Protein AF-A0A1I8Q2D2-F1 (afdb_monomer)

pLDDT: mean 76.45, std 20.75, range [33.19, 98.06]

Foldseek 3Di:
DDPPPPVPPVVVVPPDDDDDDPPPDDPPDDPDDAFDDDPVLLLLLLVLCLVVVCLCVPPDDDPVSVVSNVVSLVVSQVVSQVPDPRHHDDSVRSVVSVVVVLVVLLVVVLVLVVVQPPPPPDDHPDPPPCPCSRCCNSPVVSNDDDDDPPDPSPPPPPPDDDDDDDDDPVVVVVVVVVVVVVVVVVVVVVVVVVVVVVVVVVVVVVVVVVVVVVVVVVVVVDDDD

Organism: Stomoxys calcitrans (NCBI:txid35570)

Mean predicted aligned error: 18.66 Å

Nearest PDB structures (foldseek):
  8s9s-assembly1_4  TM=2.067E-01  e=7.786E+00  Homo sapiens

Secondary structure (DSSP, 8-state):
-PPPTTHHHHTTSSS--SS-------TT----PPPPPPHHHHHHHHHHHHHHHHHHT----SHHHHHHHHHHHHHHHHHHHHH-SS----HHHHHHHHHHHHHHHHHHHHHHHHHHT--SSPPP--STT--TT-HHHH-GGGGPPP--TTSTT----------------HHHHHHHHHHHHHHHHHHHHHHHHHHHHHHHHHHHHHHHHHHHHHHHHHHTTS---

Sequence (225 aa):
MDPPQYSKLLLSEISNEGDGDKTPMKFGEKRHRSENWNDEDRELLKDLIKKRVKVIENKNTDTNTNKLKKAAWMELVDDFNSLCTSGIRNLTQLRSQWSTIKMTAKKEMLSYRKQAKLTGGGPPTSLAALSGNDIAVWLPEEFVIDDNEFDSDVIFSKKDASEKTNSVDENLVKIAEVDVACRKELHSLRMEVERKRIRNLDLEHELLKMRLKYYKQTVDKIDPF

Radius of gyration: 28.72 Å; Cα contacts (8 Å, |Δi|>4): 65; chains: 1; bounding box: 66×48×90 Å

Solvent-accessible surface area (backbone atoms only — not comparable to full-atom values): 14380 Å² total; per-residue (Å²): 138,80,79,79,84,67,70,69,69,63,63,73,67,72,79,74,89,72,88,88,78,86,72,77,75,69,89,79,72,74,79,79,78,74,72,80,86,50,71,70,59,53,51,54,51,51,54,58,42,63,79,42,38,79,54,67,69,47,85,67,82,48,73,65,52,48,50,51,28,52,48,55,48,50,55,46,36,54,54,46,47,74,70,47,87,81,57,86,60,55,64,70,58,54,54,52,49,50,54,50,53,54,51,53,53,51,50,52,53,50,53,49,55,55,53,64,68,59,85,77,84,64,81,79,75,72,81,86,70,72,50,91,81,37,60,68,70,81,45,47,85,80,65,68,77,83,91,48,93,83,46,96,81,50,78,78,74,84,72,92,74,77,93,75,92,72,84,76,59,64,67,60,55,54,50,52,55,50,51,54,50,52,52,52,52,54,50,52,52,52,53,49,52,50,52,52,51,53,53,49,53,52,50,53,50,52,52,49,52,53,51,52,54,50,51,51,63,50,56,80,67,55,77,86,125

Structure (mmCIF, N/CA/C/O backbone):
data_AF-A0A1I8Q2D2-F1
#
_entry.id   AF-A0A1I8Q2D2-F1
#
loop_
_atom_site.group_PDB
_atom_site.id
_atom_site.type_symbol
_atom_site.label_atom_id
_atom_site.label_alt_id
_atom_site.label_comp_id
_atom_site.label_asym_id
_atom_site.label_entity_id
_atom_site.label_seq_id
_atom_site.pdbx_PDB_ins_code
_atom_site.Cartn_x
_atom_site.Cartn_y
_atom_site.Cartn_z
_atom_site.occupancy
_atom_site.B_iso_or_equiv
_atom_site.auth_seq_id
_atom_site.auth_comp_id
_atom_site.auth_asym_id
_atom_site.auth_atom_id
_atom_site.pdbx_PDB_model_num
ATOM 1 N N . MET A 1 1 ? -7.161 25.501 -34.011 1.00 38.81 1 MET A N 1
ATOM 2 C CA . MET A 1 1 ? -7.356 24.908 -32.672 1.00 38.81 1 MET A CA 1
ATOM 3 C C . MET A 1 1 ? -6.539 23.635 -32.673 1.00 38.81 1 MET A C 1
ATOM 5 O O . MET A 1 1 ? -7.004 22.633 -33.200 1.00 38.81 1 MET A O 1
ATOM 9 N N . ASP A 1 2 ? -5.287 23.729 -32.234 1.00 34.56 2 ASP A N 1
ATOM 10 C CA . ASP A 1 2 ? -4.379 22.583 -32.187 1.00 34.56 2 ASP A CA 1
ATOM 11 C C . ASP A 1 2 ? -4.677 21.720 -30.948 1.00 34.56 2 ASP A C 1
ATOM 13 O O . ASP A 1 2 ? -5.021 22.276 -29.900 1.00 34.56 2 ASP A O 1
ATOM 17 N N . PRO A 1 3 ? -4.564 20.381 -31.028 1.00 37.66 3 PRO A N 1
ATOM 18 C CA . PRO A 1 3 ? -4.759 19.510 -29.874 1.00 37.66 3 PRO A CA 1
ATOM 19 C C . PRO A 1 3 ? -3.682 19.765 -28.803 1.00 37.66 3 PRO A C 1
ATOM 21 O O . PRO A 1 3 ? -2.517 19.970 -29.157 1.00 37.66 3 PRO A O 1
ATOM 24 N N . PRO A 1 4 ? -4.015 19.709 -27.498 1.00 38.50 4 PRO A N 1
ATOM 25 C CA . PRO A 1 4 ? -3.034 19.887 -26.429 1.00 38.50 4 PRO A CA 1
ATOM 26 C C . PRO A 1 4 ? -1.877 18.879 -26.545 1.00 38.50 4 PRO A C 1
ATOM 28 O O . PRO A 1 4 ? -2.101 17.673 -26.645 1.00 38.50 4 PRO A O 1
ATOM 31 N N . GLN A 1 5 ? -0.633 19.369 -26.493 1.00 38.56 5 GLN A N 1
ATOM 32 C CA . GLN A 1 5 ? 0.624 18.614 -26.662 1.00 38.56 5 GLN A CA 1
ATOM 33 C C . GLN A 1 5 ? 0.922 17.537 -25.585 1.00 38.56 5 GLN A C 1
ATOM 35 O O . GLN A 1 5 ? 2.065 17.114 -25.425 1.00 38.56 5 GLN A O 1
ATOM 40 N N . TYR A 1 6 ? -0.063 17.035 -24.845 1.00 44.97 6 TYR A N 1
ATOM 41 C CA . TYR A 1 6 ? 0.176 16.139 -23.705 1.00 44.97 6 TYR A CA 1
ATOM 42 C C . TYR A 1 6 ? 0.332 14.655 -24.072 1.00 44.97 6 TYR A C 1
ATOM 44 O O . 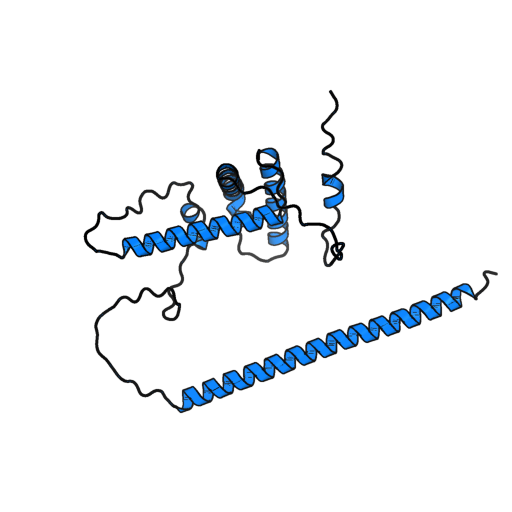TYR A 1 6 ? 0.677 13.836 -23.225 1.00 44.97 6 TYR A O 1
ATOM 52 N N . SER A 1 7 ? 0.175 14.295 -25.349 1.00 44.59 7 SER A N 1
ATOM 53 C CA . SER A 1 7 ? 0.267 12.901 -25.805 1.00 44.59 7 SER A CA 1
ATOM 54 C C . SER A 1 7 ? 1.696 12.326 -25.834 1.00 44.59 7 SER A C 1
ATOM 56 O O . SER A 1 7 ? 1.844 11.106 -25.789 1.00 44.59 7 SER A O 1
ATOM 58 N N . LYS A 1 8 ? 2.760 13.145 -25.884 1.00 37.38 8 LYS A N 1
ATOM 59 C CA . LYS A 1 8 ? 4.133 12.621 -26.051 1.00 37.38 8 LYS A CA 1
ATOM 60 C C . LYS A 1 8 ? 4.856 12.227 -24.761 1.00 37.38 8 LYS A C 1
ATOM 62 O O . LYS A 1 8 ? 5.758 11.403 -24.847 1.00 37.38 8 LYS A O 1
ATOM 67 N N . LEU A 1 9 ? 4.474 12.763 -23.599 1.00 39.75 9 LEU A N 1
ATOM 68 C CA . LEU A 1 9 ? 5.113 12.395 -22.324 1.00 39.75 9 LEU A CA 1
ATOM 69 C C . LEU A 1 9 ? 4.521 11.117 -21.717 1.00 39.75 9 LEU A C 1
ATOM 71 O O . LEU A 1 9 ? 5.258 10.323 -21.145 1.00 39.75 9 LEU A O 1
ATOM 75 N N . LEU A 1 10 ? 3.225 10.858 -21.922 1.00 45.19 10 LEU A N 1
ATOM 76 C CA . LEU A 1 10 ? 2.575 9.670 -21.358 1.00 45.19 10 LEU A CA 1
ATOM 77 C C . LEU A 1 10 ? 3.020 8.359 -22.031 1.00 45.19 10 LEU A C 1
ATOM 79 O O . LEU A 1 10 ? 3.042 7.312 -21.398 1.00 45.19 10 LEU A O 1
ATOM 83 N N . LEU A 1 11 ? 3.398 8.392 -23.313 1.00 38.06 11 LEU A N 1
ATOM 84 C CA . LEU A 1 11 ? 3.753 7.185 -24.071 1.00 38.06 11 LEU A CA 1
ATOM 85 C C . LEU A 1 11 ? 5.184 6.682 -23.818 1.00 38.06 11 LEU A C 1
ATOM 87 O O . LEU A 1 11 ? 5.444 5.499 -24.035 1.00 38.06 11 LEU A O 1
ATOM 91 N N . SER A 1 12 ? 6.102 7.522 -23.323 1.00 38.19 12 SER A N 1
ATOM 92 C CA . SER A 1 12 ? 7.467 7.087 -22.981 1.00 38.19 12 SER A CA 1
ATOM 93 C C . SER A 1 12 ? 7.561 6.321 -21.658 1.00 38.19 12 SER A C 1
ATOM 95 O O . SER A 1 12 ? 8.546 5.623 -21.438 1.00 38.19 12 SER A O 1
ATOM 97 N N . GLU A 1 13 ? 6.544 6.405 -20.799 1.00 41.97 13 GLU A N 1
ATOM 98 C CA . GLU A 1 13 ? 6.530 5.755 -19.478 1.00 41.97 13 GLU A CA 1
ATOM 99 C C . GLU A 1 13 ? 5.751 4.426 -19.462 1.00 41.97 13 GLU A C 1
ATOM 101 O O . GLU A 1 13 ? 5.816 3.680 -18.490 1.00 41.97 13 GLU A O 1
ATOM 106 N N . ILE A 1 14 ? 5.061 4.075 -20.556 1.00 44.38 14 ILE A N 1
ATOM 107 C CA . ILE A 1 14 ? 4.130 2.930 -20.604 1.00 44.38 14 ILE A CA 1
ATOM 108 C C . ILE A 1 14 ? 4.779 1.621 -21.116 1.00 44.38 14 ILE A C 1
ATOM 110 O O . ILE A 1 14 ? 4.161 0.563 -21.035 1.00 44.38 14 ILE A O 1
ATOM 114 N N . SER A 1 15 ? 6.038 1.622 -21.578 1.00 36.16 15 SER A N 1
ATOM 115 C CA . SER A 1 15 ? 6.681 0.403 -22.127 1.00 36.16 15 SER A CA 1
ATOM 116 C C . SER A 1 15 ? 7.683 -0.330 -21.227 1.00 36.16 15 SER A C 1
ATOM 118 O O . SER A 1 15 ? 8.207 -1.348 -21.661 1.00 36.16 15 SER A O 1
ATOM 120 N N . ASN A 1 16 ? 7.936 0.090 -19.985 1.00 40.19 16 ASN A N 1
ATOM 121 C CA . ASN A 1 16 ? 8.913 -0.603 -19.133 1.00 40.19 16 ASN A CA 1
ATOM 122 C C . ASN A 1 16 ? 8.400 -0.796 -17.708 1.00 40.19 16 ASN A C 1
ATOM 124 O O . ASN A 1 16 ? 8.746 -0.020 -16.835 1.00 40.19 16 ASN A O 1
ATOM 128 N N . GLU A 1 17 ? 7.627 -1.859 -17.467 1.00 41.94 17 GLU A N 1
ATOM 129 C CA . GLU A 1 17 ? 7.602 -2.524 -16.154 1.00 41.94 17 GLU A CA 1
ATOM 130 C C . GLU A 1 17 ? 7.349 -4.029 -16.315 1.00 41.94 17 GLU A C 1
ATOM 132 O O . GLU A 1 17 ? 6.276 -4.561 -16.003 1.00 41.94 17 GLU A O 1
ATOM 137 N N . GLY A 1 18 ? 8.378 -4.702 -16.830 1.00 33.25 18 GLY A N 1
ATOM 138 C CA . GLY A 1 18 ? 8.692 -6.090 -16.520 1.00 33.25 18 GLY A CA 1
ATOM 139 C C . GLY A 1 18 ? 9.946 -6.111 -15.644 1.00 33.25 18 GLY A C 1
ATOM 140 O O . GLY A 1 18 ? 10.901 -5.406 -15.941 1.00 33.25 18 GLY A O 1
ATOM 141 N N . ASP A 1 19 ? 9.865 -6.857 -14.546 1.00 42.59 19 ASP A N 1
ATOM 142 C CA . ASP A 1 19 ? 10.935 -7.370 -13.680 1.00 42.59 19 ASP A CA 1
ATOM 143 C C . ASP A 1 19 ? 12.348 -6.746 -13.790 1.00 42.59 19 ASP A C 1
ATOM 145 O O . ASP A 1 19 ? 13.080 -6.965 -14.751 1.00 42.59 19 ASP A O 1
ATOM 149 N N . GLY A 1 20 ? 12.767 -6.064 -12.718 1.00 44.84 20 GLY A N 1
ATOM 150 C CA . GLY A 1 20 ? 14.178 -5.832 -12.402 1.00 44.84 20 GLY A CA 1
ATOM 151 C C . GLY A 1 20 ? 14.927 -4.812 -13.263 1.00 44.84 20 GLY A C 1
ATOM 152 O O . GLY A 1 20 ? 15.860 -5.184 -13.964 1.00 44.84 20 GLY A O 1
ATOM 153 N N . ASP A 1 21 ? 14.649 -3.517 -13.093 1.00 33.19 21 ASP A N 1
ATOM 154 C CA . ASP A 1 21 ? 15.599 -2.476 -13.502 1.00 33.19 21 ASP A CA 1
ATOM 155 C C . ASP A 1 21 ? 15.804 -1.445 -12.384 1.00 33.19 21 ASP A C 1
ATOM 157 O O . ASP A 1 21 ? 15.004 -0.536 -12.158 1.00 33.19 21 ASP A O 1
ATOM 161 N N . LYS A 1 22 ? 16.907 -1.602 -11.644 1.00 41.50 22 LYS A N 1
ATOM 162 C CA . LYS A 1 22 ? 17.498 -0.498 -10.886 1.00 41.50 22 LYS A CA 1
ATOM 163 C C . LYS A 1 22 ? 18.214 0.393 -11.898 1.00 41.50 22 LYS A C 1
ATOM 165 O O . LYS A 1 22 ? 19.442 0.358 -11.982 1.00 41.50 22 LYS A O 1
ATOM 170 N N . THR A 1 23 ? 17.469 1.218 -12.631 1.00 47.94 23 THR A N 1
ATOM 171 C CA . THR A 1 23 ? 18.097 2.355 -13.305 1.00 47.94 23 THR A CA 1
ATOM 172 C C . THR A 1 23 ? 18.724 3.233 -12.219 1.00 47.94 23 THR A C 1
ATOM 174 O O . THR A 1 23 ? 18.044 3.642 -11.271 1.00 47.94 23 THR A O 1
ATOM 177 N N . PRO A 1 24 ? 20.042 3.492 -12.261 1.00 39.09 24 PRO A N 1
ATOM 178 C CA . PRO A 1 24 ? 20.659 4.348 -11.269 1.00 39.09 24 PRO A CA 1
ATOM 179 C C . PRO A 1 24 ? 20.127 5.761 -11.503 1.00 39.09 24 PRO A C 1
ATOM 181 O O . PRO A 1 24 ? 20.375 6.352 -12.558 1.00 39.09 24 PRO A O 1
ATOM 184 N N . MET A 1 25 ? 19.390 6.296 -10.522 1.00 52.56 25 MET A N 1
ATOM 185 C CA . MET A 1 25 ? 19.044 7.717 -10.467 1.00 52.56 25 MET A CA 1
ATOM 186 C C . MET A 1 25 ? 20.303 8.523 -10.795 1.00 52.56 25 MET A C 1
ATOM 188 O O . MET A 1 25 ? 21.338 8.366 -10.141 1.00 52.56 25 MET A O 1
ATOM 192 N N . LYS A 1 26 ? 20.225 9.373 -11.822 1.00 48.38 26 LYS A N 1
ATOM 193 C CA . LYS A 1 26 ? 21.292 10.315 -12.159 1.00 48.38 26 LYS A CA 1
ATOM 194 C C . LYS A 1 26 ? 21.538 11.179 -10.919 1.00 48.38 26 LYS A C 1
ATOM 196 O O . LYS A 1 26 ? 20.657 11.922 -10.489 1.00 48.38 26 LYS A O 1
ATOM 201 N N . PHE A 1 27 ? 22.715 11.048 -10.306 1.00 38.59 27 PHE A N 1
ATOM 202 C CA . PHE A 1 27 ? 23.116 11.882 -9.174 1.00 38.59 27 PHE A CA 1
ATOM 203 C C . PHE A 1 27 ? 23.099 13.353 -9.616 1.00 38.59 27 PHE A C 1
ATOM 205 O O . PHE A 1 27 ? 23.975 13.781 -10.362 1.00 38.59 27 PHE A O 1
ATOM 212 N N . GLY A 1 28 ? 22.079 14.110 -9.198 1.00 54.97 28 GLY A N 1
ATOM 213 C CA . GLY A 1 28 ? 21.956 15.539 -9.505 1.00 54.97 28 GLY A CA 1
ATOM 214 C C . GLY A 1 28 ? 20.530 16.065 -9.683 1.00 54.97 28 GLY A C 1
ATOM 215 O O . GLY A 1 28 ? 20.315 17.261 -9.499 1.00 54.97 28 GLY A O 1
ATOM 216 N N . GLU A 1 29 ? 19.538 15.217 -9.971 1.00 56.00 29 GLU A N 1
ATOM 217 C CA . GLU A 1 29 ? 18.148 15.684 -10.060 1.00 56.00 29 GLU A CA 1
ATOM 218 C C . GLU A 1 29 ? 17.541 15.868 -8.665 1.00 56.00 29 GLU A C 1
ATOM 220 O O . GLU A 1 29 ? 17.322 14.921 -7.903 1.00 56.00 29 GLU A O 1
ATOM 225 N N . LYS A 1 30 ? 17.268 17.130 -8.314 1.00 53.00 30 LYS A N 1
ATOM 226 C CA . LYS A 1 30 ? 16.457 17.464 -7.142 1.00 53.00 30 LYS A CA 1
ATOM 227 C C . LYS A 1 30 ? 15.079 16.850 -7.359 1.00 53.00 30 LYS A C 1
ATOM 229 O O . LYS A 1 30 ? 14.420 17.172 -8.344 1.00 53.00 30 LYS A O 1
ATOM 234 N N . ARG A 1 31 ? 14.642 15.979 -6.441 1.00 61.16 31 ARG A N 1
ATOM 235 C CA . ARG A 1 31 ? 13.293 15.398 -6.485 1.00 61.16 31 ARG A CA 1
ATOM 236 C C . ARG A 1 31 ? 12.289 16.539 -6.602 1.00 61.16 31 ARG A C 1
ATOM 238 O O . ARG A 1 31 ? 12.240 17.394 -5.715 1.00 61.16 31 ARG A O 1
ATOM 245 N N . HIS A 1 32 ? 11.515 16.555 -7.681 1.00 60.31 32 HIS A N 1
ATOM 246 C CA . HIS A 1 32 ? 10.416 17.496 -7.807 1.00 60.31 32 HIS A CA 1
ATOM 247 C C . HIS A 1 32 ? 9.424 17.192 -6.682 1.00 60.31 32 HIS A C 1
ATOM 249 O O . HIS A 1 32 ? 8.867 16.094 -6.609 1.00 60.31 32 HIS A O 1
ATOM 255 N N . ARG A 1 33 ? 9.270 18.129 -5.742 1.00 63.69 33 ARG A N 1
ATOM 256 C CA . ARG A 1 33 ? 8.304 17.974 -4.658 1.00 63.69 33 ARG A CA 1
ATOM 257 C C . ARG A 1 33 ? 6.922 18.057 -5.293 1.00 63.69 33 ARG A C 1
ATOM 259 O O . ARG A 1 33 ? 6.596 19.058 -5.917 1.00 63.69 33 ARG A O 1
ATOM 266 N N . SER A 1 34 ? 6.140 16.991 -5.173 1.00 65.12 34 SER A N 1
ATOM 267 C CA . SER A 1 34 ? 4.755 17.010 -5.633 1.00 65.12 34 SER A CA 1
ATOM 268 C C . SER A 1 34 ? 3.944 18.034 -4.845 1.00 65.12 34 SER A C 1
ATOM 270 O O . SER A 1 34 ? 4.215 18.233 -3.657 1.00 65.12 34 SER A O 1
ATOM 272 N N . GLU A 1 35 ? 2.924 18.600 -5.488 1.00 74.81 35 GLU A N 1
ATOM 273 C CA . GLU A 1 35 ? 1.899 19.429 -4.850 1.00 74.81 35 GLU A CA 1
ATOM 274 C C . GLU A 1 35 ? 1.370 18.749 -3.572 1.00 74.81 35 GLU A C 1
ATOM 276 O O . GLU A 1 35 ? 1.301 17.510 -3.481 1.00 74.81 35 GLU A O 1
ATOM 281 N N . ASN A 1 36 ? 0.991 19.542 -2.570 1.00 85.75 36 ASN A N 1
ATOM 282 C CA . ASN A 1 36 ? 0.349 19.006 -1.371 1.00 85.75 36 ASN A CA 1
ATOM 283 C C . ASN A 1 36 ? -0.993 18.350 -1.740 1.00 85.75 36 ASN A C 1
ATOM 285 O O . ASN A 1 36 ? -1.588 18.666 -2.764 1.00 85.75 36 ASN A O 1
ATOM 289 N N . TRP A 1 37 ? -1.448 17.393 -0.933 1.00 87.75 37 TRP A N 1
ATOM 290 C CA . TRP A 1 37 ? -2.784 16.818 -1.094 1.00 87.75 37 TRP A CA 1
ATOM 291 C C . TRP A 1 37 ? -3.807 17.739 -0.443 1.00 87.75 37 TRP A C 1
ATOM 293 O O . TRP A 1 37 ? -3.694 18.012 0.756 1.00 87.75 37 TRP A O 1
ATOM 303 N N . ASN A 1 38 ? -4.798 18.177 -1.208 1.00 88.38 38 ASN A N 1
ATOM 304 C CA . ASN A 1 38 ? -5.918 18.956 -0.690 1.00 88.38 38 ASN A CA 1
ATOM 305 C C . ASN A 1 38 ? -7.072 18.029 -0.286 1.00 88.38 38 ASN A C 1
ATOM 307 O O . ASN A 1 38 ? -7.066 16.840 -0.610 1.00 88.38 38 ASN A O 1
ATOM 311 N N . ASP A 1 39 ? -8.051 18.549 0.452 1.00 89.62 39 ASP A N 1
ATOM 312 C CA . ASP A 1 39 ? -9.187 17.737 0.908 1.00 89.62 39 ASP A CA 1
ATOM 313 C C . ASP A 1 39 ? -10.050 17.246 -0.258 1.00 89.62 39 ASP A C 1
ATOM 315 O O . ASP A 1 39 ? -10.443 16.082 -0.272 1.00 89.62 39 ASP A O 1
ATOM 319 N N . GLU A 1 40 ? -10.240 18.074 -1.286 1.00 91.19 40 GLU A N 1
ATOM 320 C CA . 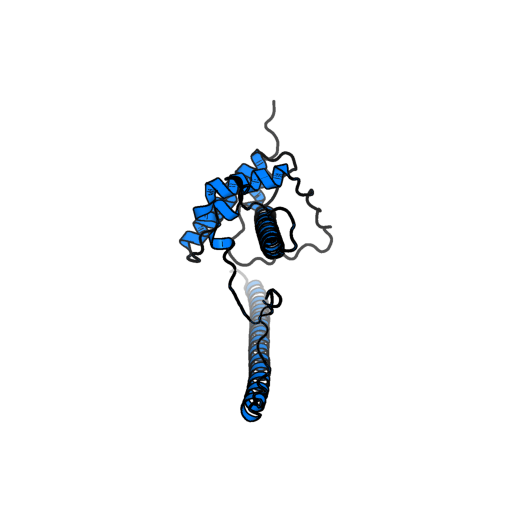GLU A 1 40 ? -10.946 17.697 -2.517 1.00 91.19 40 GLU A CA 1
ATOM 321 C C . GLU A 1 40 ? -10.281 16.502 -3.219 1.00 91.19 40 GLU A C 1
ATOM 323 O O . GLU A 1 40 ? -10.955 15.528 -3.550 1.00 91.19 40 GLU A O 1
ATOM 328 N N . ASP A 1 41 ? -8.949 16.513 -3.358 1.00 93.50 41 ASP A N 1
ATOM 329 C CA . ASP A 1 41 ? -8.193 15.389 -3.926 1.00 93.50 41 ASP A CA 1
ATOM 330 C C . ASP A 1 41 ? -8.373 14.107 -3.099 1.00 93.50 41 ASP A C 1
ATOM 332 O O . ASP A 1 41 ? -8.452 13.003 -3.641 1.00 93.50 41 ASP A O 1
ATOM 336 N N . ARG A 1 42 ? -8.405 14.230 -1.764 1.00 93.06 42 ARG A N 1
ATOM 337 C CA . ARG A 1 42 ? -8.581 13.081 -0.864 1.00 93.06 42 ARG A CA 1
ATOM 338 C C . ARG A 1 42 ? -9.975 12.486 -1.006 1.00 93.06 42 ARG A C 1
ATOM 340 O O . ARG A 1 42 ? -10.085 11.263 -1.045 1.00 93.06 42 ARG A O 1
ATOM 347 N N . GLU A 1 43 ? -11.007 13.319 -1.088 1.00 93.75 43 GLU A N 1
ATOM 348 C CA . GLU A 1 43 ? -12.387 12.870 -1.290 1.00 93.75 43 GLU A CA 1
ATOM 349 C C . GLU A 1 43 ? -12.581 12.251 -2.676 1.00 93.75 43 GLU A C 1
ATOM 351 O O . GLU A 1 43 ? -13.102 11.141 -2.781 1.00 93.75 43 GLU A O 1
ATOM 356 N N . LEU A 1 44 ? -12.037 12.868 -3.729 1.00 95.38 44 LEU A N 1
ATOM 357 C CA . LEU A 1 44 ? -12.046 12.290 -5.073 1.00 95.38 44 LEU A CA 1
ATOM 358 C C . LEU A 1 44 ? -11.377 10.908 -5.099 1.00 95.38 44 LEU A C 1
ATOM 360 O O . LEU A 1 44 ? -11.919 9.955 -5.666 1.00 95.38 44 LEU A O 1
ATOM 364 N N . LEU A 1 45 ? -10.210 10.771 -4.460 1.00 96.06 45 LEU A N 1
ATOM 365 C CA . LEU A 1 45 ? -9.513 9.491 -4.360 1.00 96.06 45 LEU A CA 1
ATOM 366 C C . LEU A 1 45 ? -10.361 8.446 -3.621 1.00 96.06 45 LEU A C 1
ATOM 368 O O . LEU A 1 45 ? -10.476 7.314 -4.094 1.00 96.06 45 LEU A O 1
ATOM 372 N N . LYS A 1 46 ? -10.980 8.812 -2.492 1.00 95.44 46 LYS A N 1
ATOM 373 C CA . LYS A 1 46 ? -11.884 7.920 -1.748 1.00 95.44 46 LYS A CA 1
ATOM 374 C C . LYS A 1 46 ? -13.041 7.444 -2.626 1.00 95.44 46 LYS A C 1
ATOM 376 O O . LYS A 1 46 ? -13.302 6.242 -2.666 1.00 95.44 46 LYS A O 1
ATOM 381 N N . ASP A 1 47 ? -13.685 8.341 -3.367 1.00 95.19 47 ASP A N 1
ATOM 382 C CA . ASP A 1 47 ? -14.820 8.012 -4.233 1.00 95.19 47 ASP A CA 1
ATOM 383 C C . ASP A 1 47 ? -14.436 7.068 -5.377 1.00 95.19 47 ASP A C 1
ATOM 385 O O . ASP A 1 47 ? -15.144 6.094 -5.661 1.00 95.19 47 ASP A O 1
ATOM 389 N N . LEU A 1 48 ? -13.295 7.312 -6.027 1.00 96.62 48 LEU A N 1
ATOM 390 C CA . LEU A 1 48 ? -12.795 6.447 -7.099 1.00 96.62 48 LEU A CA 1
ATOM 391 C C . LEU A 1 48 ? -12.404 5.056 -6.588 1.00 96.62 48 LEU A C 1
ATOM 393 O O . LEU A 1 48 ? -12.649 4.063 -7.281 1.00 96.62 48 LEU A O 1
ATOM 397 N N . ILE A 1 49 ? -11.848 4.968 -5.376 1.00 96.62 49 ILE A N 1
ATOM 398 C CA . ILE A 1 49 ? -11.539 3.688 -4.729 1.00 96.62 49 ILE A CA 1
ATOM 399 C C . ILE A 1 49 ? -12.819 2.963 -4.332 1.00 96.62 49 ILE A C 1
ATOM 401 O O . ILE A 1 49 ? -12.939 1.773 -4.611 1.00 96.62 49 ILE A O 1
ATOM 405 N N . LYS A 1 50 ? -13.805 3.656 -3.754 1.00 94.94 50 LYS A N 1
ATOM 406 C CA . LYS A 1 50 ? -15.089 3.067 -3.343 1.00 94.94 50 LYS A CA 1
ATOM 407 C C . LYS A 1 50 ? -15.785 2.352 -4.505 1.00 94.94 50 LYS A C 1
ATOM 409 O O . LYS A 1 50 ? -16.271 1.236 -4.333 1.00 94.94 50 LYS A O 1
ATOM 414 N N . LYS A 1 51 ? -15.750 2.931 -5.713 1.00 94.94 51 LYS A N 1
ATOM 415 C CA . LYS A 1 51 ? -16.285 2.314 -6.947 1.00 94.94 51 LYS A CA 1
ATOM 416 C C . LYS A 1 51 ? -15.587 0.998 -7.327 1.00 94.94 51 LYS A C 1
ATOM 418 O O . LYS A 1 51 ? -16.205 0.140 -7.951 1.00 94.94 51 LYS A O 1
ATOM 423 N N . ARG A 1 52 ? -14.315 0.826 -6.950 1.00 95.38 52 ARG A N 1
ATOM 424 C CA . ARG A 1 52 ? -13.437 -0.299 -7.334 1.00 95.38 52 ARG A CA 1
ATOM 425 C C . ARG A 1 52 ? -12.957 -1.137 -6.142 1.00 95.38 52 ARG A C 1
ATOM 427 O O . ARG A 1 52 ? -12.066 -1.977 -6.295 1.00 95.38 52 ARG A O 1
ATOM 434 N N . VAL A 1 53 ? -13.546 -0.944 -4.959 1.00 94.31 53 VAL A N 1
ATOM 435 C CA . VAL A 1 53 ? -13.016 -1.444 -3.677 1.00 94.31 53 VAL A CA 1
ATOM 436 C C . VAL A 1 53 ? -12.818 -2.957 -3.669 1.00 94.31 53 VAL A C 1
ATOM 438 O O . VAL A 1 53 ? -11.787 -3.441 -3.215 1.00 94.31 53 VAL A O 1
ATOM 441 N N . LYS A 1 54 ? -13.752 -3.707 -4.268 1.00 94.06 54 LYS A N 1
ATOM 442 C CA . LYS A 1 54 ? -13.708 -5.177 -4.333 1.00 94.06 54 LYS A CA 1
ATOM 443 C C . LYS A 1 54 ? -12.468 -5.718 -5.044 1.00 94.06 54 LYS A C 1
ATOM 445 O O . LYS A 1 54 ? -12.061 -6.841 -4.771 1.00 94.06 54 LYS A O 1
ATOM 450 N N . VAL A 1 55 ? -11.902 -4.954 -5.978 1.00 95.31 55 VAL A N 1
ATOM 451 C CA . VAL A 1 55 ? -10.698 -5.342 -6.721 1.00 95.31 55 VAL A CA 1
ATOM 452 C C . VAL A 1 55 ? -9.460 -4.799 -6.018 1.00 95.31 55 VAL A C 1
ATOM 454 O O . VAL A 1 55 ? -8.528 -5.560 -5.767 1.00 95.31 55 VAL A O 1
ATOM 457 N N . ILE A 1 56 ? -9.466 -3.510 -5.662 1.00 95.31 56 ILE A N 1
ATOM 458 C CA . ILE A 1 56 ? -8.315 -2.819 -5.060 1.00 95.31 56 ILE A CA 1
ATOM 459 C C . ILE A 1 56 ? -7.934 -3.418 -3.698 1.00 95.31 56 ILE A C 1
ATOM 461 O O . ILE A 1 56 ? -6.755 -3.685 -3.469 1.00 95.31 56 ILE A O 1
ATOM 465 N N . GLU A 1 57 ? -8.916 -3.682 -2.835 1.00 94.94 57 GLU A N 1
ATOM 466 C CA . GLU A 1 57 ? -8.722 -4.188 -1.466 1.00 94.94 57 GLU A CA 1
ATOM 467 C C . GLU A 1 57 ? -8.881 -5.712 -1.361 1.00 94.94 57 GLU A C 1
ATOM 469 O O . GLU A 1 57 ? -8.981 -6.269 -0.270 1.00 94.94 57 GLU A O 1
ATOM 474 N N . ASN A 1 58 ? -8.900 -6.424 -2.490 1.00 92.75 58 ASN A N 1
ATOM 475 C CA . ASN A 1 58 ? -8.927 -7.882 -2.469 1.00 92.75 58 ASN A CA 1
ATOM 476 C C . ASN A 1 58 ? -7.674 -8.418 -1.743 1.00 92.75 58 ASN A C 1
ATOM 478 O O . ASN A 1 58 ? -6.563 -7.978 -2.028 1.00 92.75 58 ASN A O 1
ATOM 482 N N . LYS A 1 59 ? -7.810 -9.387 -0.834 1.00 90.81 59 LYS A N 1
ATOM 483 C CA . LYS A 1 59 ? -6.680 -9.948 -0.068 1.00 90.81 59 LYS A CA 1
ATOM 484 C C . LYS A 1 59 ? -5.905 -11.048 -0.806 1.00 90.81 59 LYS A C 1
ATOM 486 O O . LYS A 1 59 ? -4.805 -11.394 -0.385 1.00 90.81 59 LYS A O 1
ATOM 491 N N . ASN A 1 60 ? -6.417 -11.561 -1.927 1.00 91.25 60 ASN A N 1
ATOM 492 C CA . ASN A 1 60 ? -5.751 -12.610 -2.698 1.00 91.25 60 ASN A CA 1
ATOM 493 C C . ASN A 1 60 ? -4.455 -12.098 -3.344 1.00 91.25 60 ASN A C 1
ATOM 495 O O . ASN A 1 60 ? -4.387 -10.973 -3.856 1.00 91.25 60 ASN A O 1
ATOM 499 N N . THR A 1 61 ? -3.432 -12.949 -3.339 1.00 91.94 61 THR A N 1
ATOM 500 C CA . THR A 1 61 ? -2.080 -12.654 -3.839 1.00 91.94 61 THR A CA 1
ATOM 501 C C . THR A 1 61 ? -1.720 -13.444 -5.097 1.00 91.94 61 THR A C 1
ATOM 503 O O . THR A 1 61 ? -0.566 -13.420 -5.525 1.00 91.94 61 THR A O 1
ATOM 506 N N . ASP A 1 62 ? -2.685 -14.126 -5.719 1.00 95.19 62 ASP A N 1
ATOM 507 C CA . ASP A 1 62 ? -2.458 -14.881 -6.949 1.00 95.19 62 ASP A CA 1
ATOM 508 C C . ASP A 1 62 ? -2.181 -13.967 -8.156 1.00 95.19 62 ASP A C 1
ATOM 510 O O . ASP A 1 62 ? -2.537 -12.783 -8.193 1.00 95.19 62 ASP A O 1
ATOM 514 N N . THR A 1 63 ? -1.536 -14.532 -9.177 1.00 94.31 63 THR A N 1
ATOM 515 C CA . THR A 1 63 ? -1.103 -13.800 -10.373 1.00 94.31 63 THR A CA 1
ATOM 516 C C . THR A 1 63 ? -2.252 -13.094 -11.090 1.00 94.31 63 THR A C 1
ATOM 518 O O . THR A 1 63 ? -2.061 -11.981 -11.583 1.00 94.31 63 THR A O 1
ATOM 521 N N . ASN A 1 64 ? -3.435 -13.708 -11.165 1.00 93.62 64 ASN A N 1
ATOM 522 C CA . ASN A 1 64 ? -4.570 -13.121 -11.869 1.00 93.62 64 ASN A CA 1
ATOM 523 C C . ASN A 1 64 ? -5.156 -11.949 -11.073 1.00 93.62 64 ASN A C 1
ATOM 525 O O . ASN A 1 64 ? -5.327 -10.860 -11.620 1.00 93.62 64 ASN A O 1
ATOM 529 N N . THR A 1 65 ? -5.359 -12.123 -9.764 1.00 92.44 65 THR A N 1
ATOM 530 C CA . THR A 1 65 ? -5.813 -11.039 -8.884 1.00 92.44 65 THR A CA 1
ATOM 531 C C . THR A 1 65 ? -4.843 -9.860 -8.901 1.00 92.44 65 THR A C 1
ATOM 533 O O . THR A 1 65 ? -5.274 -8.711 -8.991 1.00 92.44 65 THR A O 1
ATOM 536 N N . ASN A 1 66 ? -3.532 -10.105 -8.881 1.00 90.88 66 ASN A N 1
ATOM 537 C CA . ASN A 1 66 ? -2.539 -9.030 -8.934 1.00 90.88 66 ASN A CA 1
ATOM 538 C C . ASN A 1 66 ? -2.578 -8.263 -10.265 1.00 90.88 66 ASN A C 1
ATOM 540 O O . ASN A 1 66 ? -2.440 -7.038 -10.266 1.00 90.88 66 ASN A O 1
ATOM 544 N N . LYS A 1 67 ? -2.818 -8.951 -11.390 1.00 95.06 67 LYS A N 1
ATOM 545 C CA . LYS A 1 67 ? -3.026 -8.303 -12.696 1.00 95.06 67 LYS A CA 1
ATOM 546 C C . LYS A 1 67 ? -4.281 -7.430 -12.697 1.00 95.06 67 LYS A C 1
ATOM 548 O O . LYS A 1 67 ? -4.204 -6.277 -13.112 1.00 95.06 67 LYS A O 1
ATOM 553 N N . LEU A 1 68 ? -5.398 -7.938 -12.173 1.00 95.81 68 LEU A N 1
ATOM 554 C CA . LEU A 1 68 ? -6.652 -7.183 -12.059 1.00 95.81 68 LEU A CA 1
ATOM 555 C C . LEU A 1 68 ? -6.502 -5.955 -11.154 1.00 95.81 68 LEU A C 1
ATOM 557 O O . LEU A 1 68 ? -6.930 -4.865 -11.521 1.00 95.81 68 LEU A O 1
ATOM 561 N N . LYS A 1 69 ? -5.820 -6.097 -10.011 1.00 94.81 69 LYS A N 1
ATOM 562 C CA . LYS A 1 69 ? -5.457 -4.971 -9.139 1.00 94.81 69 LYS A CA 1
ATOM 563 C C . LYS A 1 69 ? -4.628 -3.934 -9.882 1.00 94.81 69 LYS A C 1
ATOM 565 O O . LYS A 1 69 ? -4.918 -2.748 -9.772 1.00 94.81 69 LYS A O 1
ATOM 570 N N . LYS A 1 70 ? -3.593 -4.356 -10.622 1.00 95.75 70 LYS A N 1
ATOM 571 C CA . LYS A 1 70 ? -2.748 -3.436 -11.400 1.00 95.75 70 LYS A CA 1
ATOM 572 C C . LYS A 1 70 ? -3.593 -2.657 -12.410 1.00 95.75 70 LYS A C 1
ATOM 574 O O . LYS A 1 70 ? -3.480 -1.440 -12.433 1.00 95.75 70 LYS A O 1
ATOM 579 N N . ALA A 1 71 ? -4.466 -3.331 -13.158 1.00 96.81 71 ALA A N 1
ATOM 580 C CA . ALA A 1 71 ? -5.367 -2.687 -14.114 1.00 96.81 71 ALA A CA 1
ATOM 581 C C . ALA A 1 71 ? -6.321 -1.685 -13.441 1.00 96.81 71 ALA A C 1
ATOM 583 O O . ALA A 1 71 ? -6.343 -0.521 -13.826 1.00 96.81 71 ALA A O 1
ATOM 584 N N . ALA A 1 72 ? -7.013 -2.088 -12.369 1.00 97.69 72 ALA A N 1
ATOM 585 C CA . ALA A 1 72 ? -7.941 -1.216 -11.641 1.00 97.69 72 ALA A CA 1
ATOM 586 C C . ALA A 1 72 ? -7.259 0.038 -11.072 1.00 97.69 72 ALA A C 1
ATOM 588 O O . ALA A 1 72 ? -7.848 1.115 -11.028 1.00 97.69 72 ALA A O 1
ATOM 589 N N . TRP A 1 73 ? -6.007 -0.099 -10.636 1.00 97.88 73 TRP A N 1
ATOM 590 C CA . TRP A 1 73 ? -5.197 1.023 -10.182 1.00 97.88 73 TRP A CA 1
ATOM 591 C C . TRP A 1 73 ? -4.779 1.961 -11.321 1.00 97.88 73 TRP A C 1
ATOM 593 O O . TRP A 1 73 ? -4.737 3.166 -11.099 1.00 97.88 73 TRP A O 1
ATOM 603 N N . MET A 1 74 ? -4.468 1.436 -12.509 1.00 97.31 74 MET A N 1
ATOM 604 C CA . MET A 1 74 ? -4.143 2.260 -13.680 1.00 97.31 74 MET A CA 1
ATOM 605 C C . MET A 1 74 ? -5.364 3.046 -14.159 1.00 97.31 74 MET A C 1
ATOM 607 O O . MET A 1 74 ? -5.276 4.256 -14.310 1.00 97.31 74 MET A O 1
ATOM 611 N N . GLU A 1 75 ? -6.524 2.395 -14.275 1.00 97.69 75 GLU A N 1
ATOM 612 C CA . GLU A 1 75 ? -7.785 3.081 -14.593 1.00 97.69 75 GLU A CA 1
ATOM 613 C C . GLU A 1 75 ? -8.107 4.180 -13.575 1.00 97.69 75 GLU A C 1
ATOM 615 O O . GLU A 1 75 ? -8.563 5.261 -13.930 1.00 97.69 75 GLU A O 1
ATOM 620 N N . LEU A 1 76 ? -7.852 3.917 -12.289 1.00 98.06 76 LEU A N 1
ATOM 621 C CA . LEU A 1 76 ? -8.040 4.914 -11.244 1.00 98.06 76 LEU A CA 1
ATOM 622 C C . LEU A 1 76 ? -7.107 6.118 -11.420 1.00 98.06 76 LEU A C 1
ATOM 624 O O . LEU A 1 76 ? -7.533 7.236 -11.151 1.00 98.06 76 LEU A O 1
ATOM 628 N N . VAL A 1 77 ? -5.855 5.905 -11.838 1.00 97.25 77 VAL A N 1
ATOM 629 C CA . VAL A 1 77 ? -4.896 6.990 -12.111 1.00 97.25 77 VAL A CA 1
ATOM 630 C C . VAL A 1 77 ? -5.405 7.871 -13.247 1.00 97.25 77 VAL A C 1
ATOM 632 O O . VAL A 1 77 ? -5.387 9.094 -13.111 1.00 97.25 77 VAL A O 1
ATOM 635 N N . ASP A 1 78 ? -5.885 7.260 -14.328 1.00 96.69 78 ASP A N 1
ATOM 636 C CA . ASP A 1 78 ? -6.424 7.980 -15.482 1.00 96.69 78 ASP A CA 1
ATOM 637 C C . ASP A 1 78 ? -7.660 8.801 -15.087 1.00 96.69 78 ASP A C 1
ATOM 639 O O . ASP A 1 78 ? -7.700 10.012 -15.319 1.00 96.69 78 ASP A O 1
ATOM 643 N N . ASP A 1 79 ? -8.619 8.182 -14.390 1.00 97.00 79 ASP A N 1
ATOM 644 C CA . ASP A 1 79 ? -9.806 8.864 -13.864 1.00 97.00 79 ASP A CA 1
ATOM 645 C C . ASP A 1 79 ? -9.423 10.029 -12.947 1.00 97.00 79 ASP A C 1
ATOM 647 O O . ASP A 1 79 ? -9.916 11.145 -13.110 1.00 97.00 79 ASP A O 1
ATOM 651 N N . PHE A 1 80 ? -8.533 9.779 -11.985 1.00 96.94 80 PHE A N 1
ATOM 652 C CA . PHE A 1 80 ? -8.120 10.773 -11.003 1.00 96.94 80 PHE A CA 1
ATOM 653 C C . PHE A 1 80 ? -7.481 11.974 -11.695 1.00 96.94 80 PHE A C 1
ATOM 655 O O . PHE A 1 80 ? -7.874 13.107 -11.442 1.00 96.94 80 PHE A O 1
ATOM 662 N N . ASN A 1 81 ? -6.540 11.738 -12.608 1.00 95.00 81 ASN A N 1
ATOM 663 C CA . ASN A 1 81 ? -5.841 12.808 -13.313 1.00 95.00 81 ASN A CA 1
ATOM 664 C C . ASN A 1 81 ? -6.730 13.545 -14.321 1.00 95.00 81 ASN A C 1
ATOM 666 O O . ASN A 1 81 ? -6.442 14.695 -14.638 1.00 95.00 81 ASN A O 1
ATOM 670 N N . SER A 1 82 ? -7.803 12.918 -14.810 1.00 94.62 82 SER A N 1
ATOM 671 C CA . SER A 1 82 ? -8.784 13.590 -15.669 1.00 94.62 82 SER A CA 1
ATOM 672 C C . SER A 1 82 ? -9.734 14.518 -14.902 1.00 94.62 82 SER A C 1
ATOM 674 O O . SER A 1 82 ? -10.291 15.442 -15.491 1.00 94.62 82 SER A O 1
ATOM 676 N N . LEU A 1 83 ? -9.920 14.275 -13.599 1.00 92.38 83 LEU A N 1
ATOM 677 C CA . LEU A 1 83 ? -10.859 15.005 -12.741 1.00 92.38 83 LEU A CA 1
ATOM 678 C C . LEU A 1 83 ? -10.170 15.977 -11.771 1.00 92.38 83 LEU A C 1
ATOM 680 O O . LEU A 1 83 ? -10.785 16.950 -11.341 1.00 92.38 83 LEU A O 1
ATOM 684 N N . CYS A 1 84 ? -8.919 15.711 -11.400 1.00 88.88 84 CYS A N 1
ATOM 685 C CA . CYS A 1 84 ? -8.176 16.487 -10.415 1.00 88.88 84 CYS A CA 1
ATOM 686 C C . CYS A 1 84 ? -7.730 17.847 -10.974 1.00 88.88 84 CYS A C 1
ATOM 688 O O . CYS A 1 84 ? -7.205 17.946 -12.083 1.00 88.88 84 CYS A O 1
ATOM 690 N N . THR A 1 85 ? -7.878 18.899 -10.169 1.00 82.44 85 THR A N 1
ATOM 691 C CA . THR A 1 85 ? -7.419 20.262 -10.485 1.00 82.44 85 THR A CA 1
ATOM 692 C C . THR A 1 85 ? -6.044 20.579 -9.891 1.00 82.44 85 THR A C 1
ATOM 694 O O . THR A 1 85 ? -5.357 21.474 -10.379 1.00 82.44 85 THR A O 1
ATOM 697 N N . SER A 1 86 ? -5.611 19.818 -8.882 1.00 82.06 86 SER A N 1
ATOM 698 C CA . SER A 1 86 ? -4.371 20.018 -8.115 1.00 82.06 86 SER A CA 1
ATOM 699 C C . SER A 1 86 ? -3.113 19.444 -8.790 1.00 82.06 86 SER A C 1
ATOM 701 O O . SER A 1 86 ? -2.034 19.430 -8.197 1.00 82.06 86 SER A O 1
ATOM 703 N N . GLY A 1 87 ? -3.238 18.940 -10.021 1.00 83.69 87 GLY A N 1
ATOM 704 C CA . GLY A 1 87 ? -2.135 18.414 -10.827 1.00 83.69 87 GLY A CA 1
ATOM 705 C C . GLY A 1 87 ? -2.067 16.886 -10.918 1.00 83.69 87 GLY A C 1
ATOM 706 O O . GLY A 1 87 ? -2.808 16.149 -10.268 1.00 83.69 87 GLY A O 1
ATOM 707 N N . ILE A 1 88 ? -1.150 16.411 -11.767 1.00 90.06 88 ILE A N 1
ATOM 708 C CA . ILE A 1 88 ? -1.016 14.994 -12.135 1.00 90.06 88 ILE A CA 1
ATOM 709 C C . ILE A 1 88 ? -0.356 14.200 -11.002 1.00 90.06 88 ILE A C 1
ATOM 711 O O . ILE A 1 88 ? 0.682 14.590 -10.459 1.00 90.06 88 ILE A O 1
ATOM 715 N N . ARG A 1 89 ? -0.933 13.040 -10.686 1.00 92.31 89 ARG A N 1
ATOM 716 C CA . ARG A 1 89 ? -0.409 12.069 -9.723 1.00 92.31 89 ARG A CA 1
ATOM 717 C C . ARG A 1 89 ? -0.091 10.753 -10.416 1.00 92.31 89 ARG A C 1
ATOM 719 O O . ARG A 1 89 ? -0.853 10.269 -11.248 1.00 92.31 89 ARG A O 1
ATOM 726 N N . ASN A 1 90 ? 1.027 10.147 -10.039 1.00 92.56 90 ASN A N 1
ATOM 727 C CA . ASN A 1 90 ? 1.377 8.805 -10.483 1.00 92.56 90 ASN A CA 1
ATOM 728 C C . ASN A 1 90 ? 0.794 7.727 -9.555 1.00 92.56 90 ASN A C 1
ATOM 730 O O . ASN A 1 90 ? 0.327 7.993 -8.442 1.00 92.56 90 ASN A O 1
ATOM 734 N N . LEU A 1 91 ? 0.869 6.478 -10.013 1.00 94.12 91 LEU A N 1
ATOM 735 C CA . LEU A 1 91 ? 0.341 5.317 -9.303 1.00 94.12 91 LEU A CA 1
ATOM 736 C C . LEU A 1 91 ? 0.882 5.181 -7.870 1.00 94.12 91 LEU A C 1
ATOM 738 O O . LEU A 1 91 ? 0.127 4.927 -6.929 1.00 94.12 91 LEU A O 1
ATOM 742 N N . THR A 1 92 ? 2.189 5.360 -7.690 1.00 93.00 92 THR A N 1
ATOM 743 C CA . THR A 1 92 ? 2.847 5.230 -6.384 1.00 93.00 92 THR A CA 1
ATOM 744 C C . THR A 1 92 ? 2.337 6.278 -5.396 1.00 93.00 92 THR A C 1
ATOM 746 O O . THR A 1 92 ? 2.089 5.962 -4.231 1.00 93.00 92 THR A O 1
ATOM 749 N N . GLN A 1 93 ? 2.123 7.513 -5.857 1.00 93.25 93 GLN A N 1
ATOM 750 C CA . GLN A 1 93 ? 1.573 8.597 -5.044 1.00 93.25 93 GLN A CA 1
ATOM 751 C C . GLN A 1 93 ? 0.138 8.304 -4.601 1.00 93.25 93 GLN A C 1
ATOM 753 O O . GLN A 1 93 ? -0.160 8.451 -3.418 1.00 93.25 93 GLN A O 1
ATOM 758 N N . LEU A 1 94 ? -0.725 7.842 -5.511 1.00 95.75 94 LEU A N 1
ATOM 759 C CA . LEU A 1 94 ? -2.122 7.521 -5.197 1.00 95.75 94 LEU A CA 1
ATOM 760 C C . LEU A 1 94 ? -2.234 6.355 -4.207 1.00 95.75 94 LEU A C 1
ATOM 762 O O . LEU A 1 94 ? -2.983 6.441 -3.235 1.00 95.75 94 LEU A O 1
ATOM 766 N N . ARG A 1 95 ? -1.427 5.299 -4.378 1.00 95.94 95 ARG A N 1
ATOM 767 C CA . ARG A 1 95 ? -1.363 4.177 -3.423 1.00 95.94 95 ARG A CA 1
ATOM 768 C C . ARG A 1 95 ? -0.887 4.611 -2.039 1.00 95.94 95 ARG A C 1
ATOM 770 O O . ARG A 1 95 ? -1.475 4.220 -1.033 1.00 95.94 95 ARG A O 1
ATOM 777 N N . SER A 1 96 ? 0.165 5.426 -1.987 1.00 94.94 96 SER A N 1
ATOM 778 C CA . SER A 1 96 ? 0.702 5.957 -0.729 1.00 94.94 96 SER A CA 1
ATOM 779 C C . SER A 1 96 ? -0.320 6.842 -0.011 1.00 94.94 96 SER A C 1
ATOM 781 O O . SER A 1 96 ? -0.563 6.695 1.192 1.00 94.94 96 SER A O 1
ATOM 783 N N . GLN A 1 97 ? -0.995 7.713 -0.763 1.00 95.62 97 GLN A N 1
ATOM 784 C CA . GLN A 1 97 ? -2.035 8.569 -0.215 1.00 95.62 97 GLN A CA 1
ATOM 785 C C . GLN A 1 97 ? -3.228 7.758 0.291 1.00 95.62 97 GLN A C 1
ATOM 787 O O . GLN A 1 97 ? -3.733 8.038 1.375 1.00 95.62 97 GLN A O 1
ATOM 792 N N . TRP A 1 98 ? -3.638 6.716 -0.431 1.00 96.62 98 TRP A N 1
ATOM 793 C CA . TRP A 1 98 ? -4.686 5.814 0.032 1.00 96.62 98 TRP A CA 1
ATOM 794 C C . TRP A 1 98 ? -4.320 5.113 1.346 1.00 96.62 98 TRP A C 1
ATOM 796 O O . TRP A 1 98 ? -5.120 5.095 2.281 1.00 96.62 98 TRP A O 1
ATOM 806 N N . SER A 1 99 ? -3.085 4.615 1.471 1.00 94.69 99 SER A N 1
ATOM 807 C CA . SER A 1 99 ? -2.587 4.056 2.734 1.00 94.69 99 SER A CA 1
ATOM 808 C C . SER A 1 99 ? -2.675 5.073 3.874 1.00 94.69 99 SER A C 1
ATOM 810 O O . SER A 1 99 ? -3.120 4.741 4.971 1.00 94.69 99 SER A O 1
ATOM 812 N N . THR A 1 100 ? -2.300 6.325 3.606 1.00 93.50 100 THR A N 1
ATOM 813 C CA . THR A 1 100 ? -2.367 7.418 4.586 1.00 93.50 100 THR A CA 1
ATOM 814 C C . THR A 1 100 ? -3.809 7.694 5.007 1.00 93.50 100 THR A C 1
ATOM 816 O O . THR A 1 100 ? -4.092 7.794 6.197 1.00 93.50 100 THR A O 1
ATOM 819 N N . ILE A 1 101 ? -4.740 7.746 4.052 1.00 93.69 101 ILE A N 1
ATOM 820 C CA . ILE A 1 101 ? -6.173 7.924 4.309 1.00 93.69 101 ILE A CA 1
ATOM 821 C C . ILE A 1 101 ? -6.709 6.803 5.214 1.00 93.69 101 ILE A C 1
ATOM 823 O O . ILE A 1 101 ? -7.363 7.096 6.216 1.00 93.69 101 ILE A O 1
ATOM 827 N N . LYS A 1 102 ? -6.385 5.533 4.924 1.00 93.25 102 LYS A N 1
ATOM 828 C CA . LYS A 1 102 ? -6.783 4.400 5.778 1.00 93.25 102 LYS A CA 1
ATOM 829 C C . LYS A 1 102 ? -6.198 4.512 7.186 1.00 93.25 102 LYS A C 1
ATOM 831 O O . LYS A 1 102 ? -6.910 4.285 8.159 1.00 93.25 102 LYS A O 1
ATOM 836 N N . MET A 1 103 ? -4.920 4.870 7.315 1.00 89.50 103 MET A N 1
ATOM 837 C CA . MET A 1 103 ? -4.271 5.035 8.621 1.00 89.50 103 MET A CA 1
ATOM 838 C C . MET A 1 103 ? -4.923 6.138 9.459 1.00 89.50 103 MET A C 1
ATOM 840 O O . MET A 1 103 ? -5.186 5.927 10.644 1.00 89.50 103 MET A O 1
ATOM 844 N N . THR A 1 104 ? -5.209 7.291 8.854 1.00 88.56 104 THR A N 1
ATOM 845 C CA . THR A 1 104 ? -5.895 8.400 9.528 1.00 88.56 104 THR A CA 1
ATOM 846 C C . THR A 1 104 ? -7.276 7.969 10.014 1.00 88.56 104 THR A C 1
ATOM 848 O O . THR A 1 104 ? -7.570 8.135 11.196 1.00 88.56 104 THR A O 1
ATOM 851 N N . ALA A 1 105 ? -8.062 7.300 9.165 1.00 88.44 105 ALA A N 1
ATOM 852 C CA . ALA A 1 105 ? -9.375 6.781 9.546 1.00 88.44 105 ALA A CA 1
ATOM 853 C C . ALA A 1 105 ? -9.289 5.765 10.704 1.00 88.44 105 ALA A C 1
ATOM 855 O O . ALA A 1 105 ? -10.073 5.823 11.652 1.00 88.44 105 ALA A O 1
ATOM 856 N N . LYS A 1 106 ? -8.306 4.847 10.686 1.00 86.06 106 LYS A N 1
ATOM 857 C CA . LYS A 1 106 ? -8.091 3.890 11.791 1.00 86.06 106 LYS A CA 1
ATOM 858 C C . LYS A 1 106 ? -7.768 4.620 13.098 1.00 86.06 106 LYS A C 1
ATOM 860 O O . LYS A 1 106 ? -8.325 4.284 14.142 1.00 86.06 106 LYS A O 1
ATOM 865 N N . LYS A 1 107 ? -6.911 5.644 13.047 1.00 84.44 107 LYS A N 1
ATOM 866 C CA . LYS A 1 107 ? -6.539 6.459 14.214 1.00 84.44 107 LYS A CA 1
ATOM 867 C C . LYS A 1 107 ? -7.733 7.219 14.790 1.00 84.44 107 LYS A C 1
ATOM 869 O O . LYS A 1 107 ? -7.907 7.233 16.008 1.00 84.44 107 LYS A O 1
ATOM 874 N N . GLU A 1 108 ? -8.552 7.826 13.939 1.00 84.06 108 GLU A N 1
ATOM 875 C CA . GLU A 1 108 ? -9.776 8.521 14.348 1.00 84.06 108 GLU A CA 1
ATOM 876 C C . GLU A 1 108 ? -10.735 7.554 15.053 1.00 84.06 108 GLU A C 1
ATOM 878 O O . GLU A 1 108 ? -11.142 7.821 16.186 1.00 84.06 108 GLU A O 1
ATOM 883 N N . MET A 1 109 ? -10.972 6.373 14.476 1.00 80.75 109 MET A N 1
ATOM 884 C CA . MET A 1 109 ? -11.813 5.332 15.077 1.00 80.75 109 MET A CA 1
ATOM 885 C C . MET A 1 109 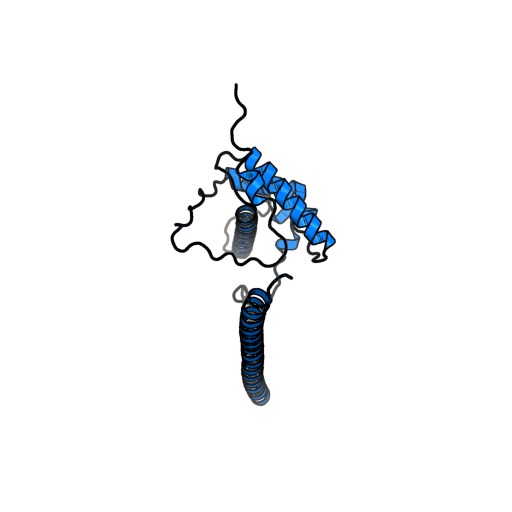? -11.288 4.844 16.438 1.00 80.75 109 MET A C 1
ATOM 887 O O . MET A 1 109 ? -12.057 4.668 17.386 1.00 80.75 109 MET A O 1
ATOM 891 N N . LEU A 1 110 ? -9.974 4.639 16.569 1.00 79.50 110 LEU A N 1
ATOM 892 C CA . LEU A 1 110 ? -9.340 4.262 17.837 1.00 79.50 110 LEU A CA 1
ATOM 893 C C . LEU A 1 110 ? -9.482 5.363 18.893 1.00 79.50 110 LEU A C 1
ATOM 895 O O . LEU A 1 110 ? -9.846 5.084 20.038 1.00 79.50 110 LEU A O 1
ATOM 899 N N . SER A 1 111 ? -9.242 6.618 18.508 1.00 79.44 111 SER A N 1
ATOM 900 C CA . SER A 1 111 ? -9.388 7.769 19.401 1.00 79.44 111 SER A CA 1
ATOM 901 C C . SER A 1 111 ? -10.828 7.920 19.896 1.00 79.44 111 SER A C 1
ATOM 9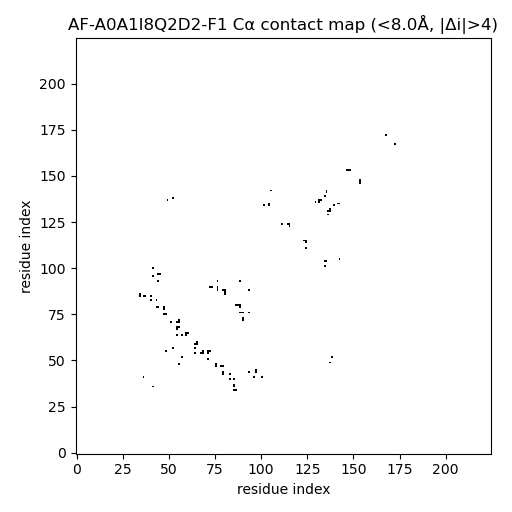03 O O . SER A 1 111 ? -11.051 8.111 21.092 1.00 79.44 111 SER A O 1
ATOM 905 N N . TYR A 1 112 ? -11.798 7.718 19.004 1.00 77.25 112 TYR A N 1
ATOM 906 C CA . TYR A 1 112 ? -13.218 7.723 19.312 1.00 77.25 112 TYR A CA 1
ATOM 907 C C . TYR A 1 112 ? -13.581 6.610 20.304 1.00 77.25 112 TYR A C 1
ATOM 909 O O . TYR A 1 112 ? -14.186 6.868 21.342 1.00 77.25 112 TYR A O 1
ATOM 917 N N . ARG A 1 113 ? -13.152 5.366 20.044 1.00 75.31 113 ARG A N 1
ATOM 918 C CA . ARG A 1 113 ? -13.381 4.224 20.948 1.00 75.31 113 ARG A CA 1
ATOM 919 C C . ARG A 1 113 ? -12.780 4.463 22.333 1.00 75.31 113 ARG A C 1
ATOM 921 O O . ARG A 1 113 ? -13.394 4.097 23.332 1.00 75.31 113 ARG A O 1
ATOM 928 N N . LYS A 1 114 ? -11.601 5.086 22.404 1.00 76.75 114 LYS A N 1
ATOM 929 C CA . LYS A 1 114 ? -10.966 5.470 23.671 1.00 76.75 114 LYS A CA 1
ATOM 930 C C . LYS A 1 114 ? -11.803 6.502 24.427 1.00 76.75 114 LYS A C 1
ATOM 932 O O . LYS A 1 114 ? -12.014 6.329 25.621 1.00 76.75 114 LYS A O 1
ATOM 937 N N . GLN A 1 115 ? -12.307 7.531 23.744 1.00 73.94 115 GLN A N 1
ATOM 938 C CA . GLN A 1 115 ? -13.179 8.545 24.349 1.00 73.94 115 GLN A CA 1
ATOM 939 C C . GLN A 1 115 ? -14.509 7.954 24.829 1.00 73.94 115 GLN A C 1
ATOM 941 O O . GLN A 1 115 ? -14.916 8.229 25.951 1.00 73.94 115 GLN A O 1
ATOM 946 N N . ALA A 1 116 ? -15.134 7.070 24.045 1.00 69.06 116 ALA A N 1
ATOM 947 C CA . ALA A 1 116 ? -16.382 6.403 24.418 1.00 69.06 116 ALA A CA 1
ATOM 948 C C . ALA A 1 116 ? -16.258 5.538 25.690 1.00 69.06 116 ALA A C 1
ATOM 950 O O . ALA A 1 116 ? -17.241 5.335 26.398 1.00 69.06 116 ALA A O 1
ATOM 951 N N . LYS A 1 117 ? -15.053 5.037 25.999 1.00 68.25 117 LYS A N 1
ATOM 952 C CA . LYS A 1 117 ? -14.760 4.275 27.226 1.00 68.25 117 LYS A CA 1
ATOM 953 C C . LYS A 1 117 ? -14.510 5.166 28.456 1.00 68.25 117 LYS A C 1
ATOM 955 O O . LYS A 1 117 ? -14.490 4.652 29.571 1.00 68.25 117 LYS A O 1
ATOM 960 N N . LEU A 1 118 ? -14.320 6.479 28.291 1.00 70.00 118 LEU A N 1
ATOM 961 C CA . LEU A 1 118 ? -14.136 7.418 29.402 1.00 70.00 118 LEU A CA 1
ATOM 962 C C . LEU A 1 118 ? -15.505 7.850 29.954 1.00 70.00 118 LEU A C 1
ATOM 964 O O . LEU A 1 118 ? -16.066 8.868 29.561 1.00 70.00 118 LEU A O 1
ATOM 968 N N . THR A 1 119 ? -16.055 7.089 30.899 1.00 66.56 119 THR A N 1
ATOM 969 C CA . THR A 1 119 ? -17.347 7.389 31.545 1.00 66.56 119 THR A CA 1
ATOM 970 C C . THR A 1 119 ? -17.190 8.366 32.715 1.00 66.56 119 THR A C 1
ATOM 972 O O . THR A 1 119 ? -17.498 8.048 33.861 1.00 66.56 119 THR A O 1
ATOM 975 N N . GLY A 1 120 ? -16.688 9.569 32.430 1.00 62.91 120 GLY A N 1
ATOM 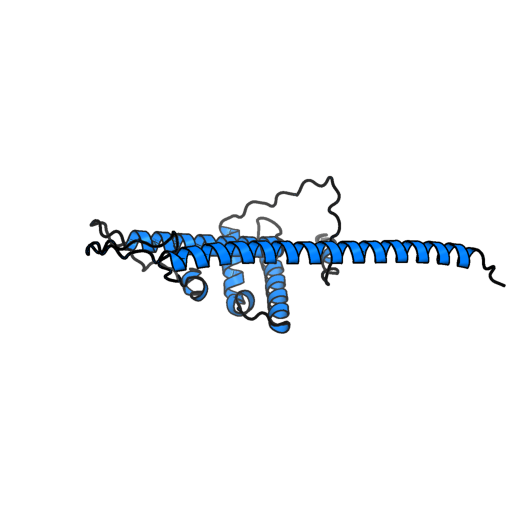976 C CA . GLY A 1 120 ? -16.543 10.671 33.390 1.00 62.91 120 GLY A CA 1
ATOM 977 C C . GLY A 1 120 ? -17.717 11.659 33.391 1.00 62.91 120 GLY A C 1
ATOM 978 O O . GLY A 1 120 ? -17.484 12.856 33.500 1.00 62.91 120 GLY A O 1
ATOM 979 N N . GLY A 1 121 ? -18.959 11.197 33.192 1.00 62.47 121 GLY A N 1
ATOM 980 C CA . GLY A 1 121 ? -20.170 12.038 33.259 1.00 62.47 121 GLY A CA 1
ATOM 981 C C . GLY A 1 121 ? -20.393 13.027 32.101 1.00 62.47 121 GLY A C 1
ATOM 982 O O . GLY A 1 121 ? -21.312 13.839 32.172 1.00 62.47 121 GLY A O 1
ATOM 983 N N . GLY A 1 122 ? -19.581 12.975 31.040 1.00 63.06 122 GLY A N 1
ATOM 984 C CA . GLY A 1 122 ? -19.773 13.788 29.835 1.00 63.06 122 GLY A CA 1
ATOM 985 C C . GLY A 1 122 ? -20.894 13.261 28.923 1.00 63.06 122 GLY A C 1
ATOM 986 O O . GLY A 1 122 ? -21.260 12.086 29.024 1.00 63.06 122 GLY A O 1
ATOM 987 N N . PRO A 1 123 ? -21.440 14.095 28.016 1.00 58.66 123 PRO A N 1
ATOM 988 C CA . PRO A 1 123 ? -22.425 13.657 27.032 1.00 58.66 123 PRO A CA 1
ATOM 989 C C . PRO A 1 123 ? -21.881 12.479 26.207 1.00 58.66 123 PRO A C 1
ATOM 991 O O . PRO A 1 123 ? -20.708 12.512 25.823 1.00 58.66 123 PRO A O 1
ATOM 994 N N . PRO A 1 124 ? -22.697 11.449 25.916 1.00 55.75 124 PRO A N 1
ATOM 995 C CA . PRO A 1 124 ? -22.248 10.302 25.142 1.00 55.75 124 PRO A CA 1
ATOM 996 C C . PRO A 1 124 ? -21.732 10.764 23.780 1.00 55.75 124 PRO A C 1
ATOM 998 O O . PRO A 1 124 ? -22.449 11.415 23.017 1.00 55.75 124 PRO A O 1
ATOM 1001 N N . THR A 1 125 ? -20.487 10.407 23.461 1.00 57.84 125 THR A N 1
ATOM 1002 C CA . THR A 1 125 ? -19.995 10.505 22.089 1.00 57.84 125 THR A CA 1
ATOM 1003 C C . THR A 1 125 ? -20.865 9.553 21.270 1.00 57.84 125 THR A C 1
ATOM 1005 O O . THR A 1 125 ? -20.872 8.344 21.502 1.00 57.84 125 THR A O 1
ATOM 1008 N N . SER A 1 126 ? -21.723 10.105 20.416 1.00 52.91 126 SER A N 1
ATOM 1009 C CA . SER A 1 126 ? -22.662 9.320 19.621 1.00 52.91 126 SER A CA 1
ATOM 1010 C C . SER A 1 126 ? -21.914 8.683 18.450 1.00 52.91 126 SER A C 1
ATOM 1012 O O . SER A 1 126 ? -21.363 9.393 17.610 1.00 52.91 126 SER A O 1
ATOM 1014 N N . LEU A 1 127 ? -21.974 7.351 18.349 1.00 52.12 127 LEU A N 1
ATOM 1015 C CA . LEU A 1 127 ? -21.429 6.576 17.220 1.00 52.12 127 LEU A CA 1
ATOM 1016 C C . LEU A 1 127 ? -22.236 6.837 15.932 1.00 52.12 127 LEU A C 1
ATOM 1018 O O . LEU A 1 127 ? -21.836 6.451 14.839 1.00 52.12 127 LEU A O 1
ATOM 1022 N N . ALA A 1 128 ? -23.386 7.504 16.061 1.00 47.16 128 ALA A N 1
ATOM 1023 C CA . ALA A 1 128 ? -24.434 7.602 15.056 1.00 47.16 128 ALA A CA 1
ATOM 1024 C C . ALA A 1 128 ? -24.174 8.612 13.921 1.00 47.16 128 ALA A C 1
ATOM 1026 O O . ALA A 1 128 ? -25.106 8.940 13.194 1.00 47.16 128 ALA A O 1
ATOM 1027 N N . ALA A 1 129 ? -22.945 9.098 13.730 1.00 50.41 129 ALA A N 1
ATOM 1028 C CA . ALA A 1 129 ? -22.626 10.019 12.633 1.00 50.41 129 ALA A CA 1
ATOM 1029 C C . ALA A 1 129 ? -21.545 9.498 11.672 1.00 50.41 129 ALA A C 1
ATOM 1031 O O . ALA A 1 129 ? -20.970 10.283 10.921 1.00 50.41 129 ALA A O 1
ATOM 1032 N N . LEU A 1 130 ? -21.272 8.186 11.646 1.00 55.19 130 LEU A N 1
ATOM 1033 C CA . LEU A 1 130 ? -20.536 7.592 10.527 1.00 55.19 130 LEU A CA 1
ATOM 1034 C C . LEU A 1 130 ? -21.445 7.651 9.290 1.00 55.19 130 LEU A C 1
ATOM 1036 O O . LEU A 1 130 ? -22.322 6.811 9.093 1.00 55.19 130 LEU A O 1
ATOM 1040 N N . SER A 1 131 ? -21.280 8.708 8.494 1.00 57.47 131 SER A N 1
ATOM 1041 C CA . SER A 1 131 ? -21.935 8.857 7.195 1.00 57.47 131 SER A CA 1
ATOM 1042 C C . SER A 1 131 ? -21.622 7.640 6.316 1.00 57.47 131 SER A C 1
ATOM 1044 O O . SER A 1 131 ? -20.535 7.076 6.405 1.00 57.47 131 SER A O 1
ATOM 1046 N N . GLY A 1 132 ? -22.523 7.249 5.408 1.00 59.78 132 GLY A N 1
ATOM 1047 C CA . GLY A 1 132 ? -22.296 6.125 4.477 1.00 59.78 132 GLY A CA 1
ATOM 1048 C C . GLY A 1 132 ? -21.079 6.290 3.544 1.00 59.78 132 GLY A C 1
ATOM 1049 O O . GLY A 1 132 ? -20.746 5.382 2.775 1.00 59.78 132 GLY A O 1
ATOM 1050 N N . ASN A 1 133 ? -20.414 7.445 3.590 1.00 67.19 133 ASN A N 1
ATOM 1051 C CA . ASN A 1 133 ? -19.150 7.719 2.910 1.00 67.19 133 ASN A CA 1
ATOM 1052 C C . ASN A 1 133 ? -17.909 7.353 3.735 1.00 67.19 133 ASN A C 1
ATOM 1054 O O . ASN A 1 133 ? -16.821 7.274 3.166 1.00 67.19 133 ASN A O 1
ATOM 1058 N N . ASP A 1 134 ? -18.058 7.045 5.022 1.00 82.06 134 ASP A N 1
ATOM 1059 C CA . ASP A 1 134 ? -16.946 6.641 5.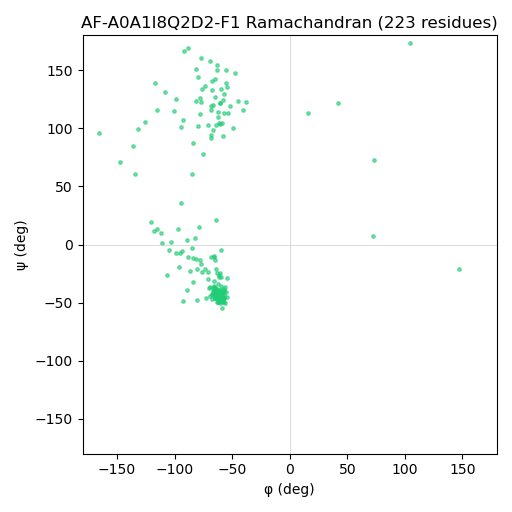873 1.00 82.06 134 ASP A CA 1
ATOM 1060 C C . ASP A 1 134 ? -16.376 5.280 5.450 1.00 82.06 134 ASP A C 1
ATOM 1062 O O . ASP A 1 134 ? -17.103 4.306 5.241 1.00 82.06 134 ASP A O 1
ATOM 1066 N N . ILE A 1 135 ? -15.051 5.223 5.348 1.00 87.19 135 ILE A N 1
ATOM 1067 C CA . ILE A 1 135 ? -14.276 4.042 4.971 1.00 87.19 135 ILE A CA 1
ATOM 1068 C C . ILE A 1 135 ? -14.580 2.873 5.908 1.00 87.19 135 ILE A C 1
ATOM 1070 O O . ILE A 1 135 ? -14.696 1.740 5.447 1.00 87.19 135 ILE A O 1
ATOM 1074 N N . ALA A 1 136 ? -14.789 3.137 7.200 1.00 83.44 136 ALA A N 1
ATOM 1075 C CA . ALA A 1 136 ? -15.114 2.097 8.173 1.00 83.44 136 ALA A CA 1
ATOM 1076 C C . ALA A 1 136 ? -16.453 1.392 7.879 1.00 83.44 136 ALA A C 1
ATOM 1078 O O . ALA A 1 136 ? -16.642 0.247 8.287 1.00 83.44 136 ALA A O 1
ATOM 1079 N N . VAL A 1 137 ? -17.374 2.049 7.161 1.00 84.62 137 VAL A N 1
ATOM 1080 C CA . VAL A 1 137 ? -18.687 1.491 6.805 1.00 84.62 137 VAL A CA 1
ATOM 1081 C C . VAL A 1 137 ? -18.581 0.562 5.600 1.00 84.62 137 VAL A C 1
ATOM 1083 O O . VAL A 1 137 ? -19.117 -0.544 5.624 1.00 84.62 137 VAL A O 1
ATOM 1086 N N . TRP A 1 138 ? -17.905 0.995 4.534 1.00 87.69 138 TRP A N 1
ATOM 1087 C CA . TRP A 1 138 ? -17.842 0.234 3.280 1.00 87.69 138 TRP A CA 1
ATOM 1088 C C . TRP A 1 138 ? -16.598 -0.660 3.148 1.00 87.69 138 TRP A C 1
ATOM 1090 O O . TRP A 1 138 ? -16.537 -1.472 2.226 1.00 87.69 138 TRP A O 1
ATOM 1100 N N . LEU A 1 139 ? -15.640 -0.562 4.076 1.00 87.12 139 LEU A N 1
ATOM 1101 C CA . LEU A 1 139 ? -14.464 -1.430 4.183 1.00 87.12 139 LEU A CA 1
ATOM 1102 C C . LEU A 1 139 ? -14.227 -1.878 5.642 1.00 87.12 139 LEU A C 1
ATOM 1104 O O . LEU A 1 139 ? -13.176 -1.596 6.216 1.00 87.12 139 LEU A O 1
ATOM 1108 N N . PRO A 1 140 ? -15.179 -2.593 6.270 1.00 84.69 140 PRO A N 1
ATOM 1109 C CA . PRO A 1 140 ? -15.122 -2.914 7.699 1.00 84.69 140 PRO A CA 1
ATOM 1110 C C . PRO A 1 140 ? -13.964 -3.849 8.070 1.00 84.69 140 PRO A C 1
ATOM 1112 O O . PRO A 1 140 ? -13.400 -3.737 9.156 1.00 84.69 140 PRO A O 1
ATOM 1115 N N . GLU A 1 141 ? -13.572 -4.747 7.161 1.00 83.69 141 GLU A N 1
ATOM 1116 C CA . GLU A 1 141 ? -12.504 -5.726 7.400 1.00 83.69 141 GLU A CA 1
ATOM 1117 C C . GLU A 1 141 ? -11.141 -5.090 7.696 1.00 83.69 141 GLU A C 1
ATOM 1119 O O . GLU A 1 141 ? -10.304 -5.713 8.341 1.00 83.69 141 GLU A O 1
ATOM 1124 N N . GLU A 1 142 ? -10.902 -3.860 7.239 1.00 83.25 142 GLU A N 1
ATOM 1125 C CA . GLU A 1 142 ? -9.656 -3.139 7.512 1.00 83.25 142 GLU A CA 1
ATOM 1126 C C . GLU A 1 142 ? -9.607 -2.541 8.929 1.00 83.25 142 GLU A C 1
ATOM 1128 O O . GLU A 1 142 ? -8.538 -2.114 9.367 1.00 83.25 142 GLU A O 1
ATOM 1133 N N . PHE A 1 143 ? -10.736 -2.486 9.642 1.00 81.25 143 PHE A N 1
ATOM 1134 C CA . PHE A 1 143 ? -10.894 -1.797 10.932 1.00 81.25 143 PHE A CA 1
ATOM 1135 C C . PHE A 1 143 ? -11.198 -2.754 12.093 1.00 81.25 143 PHE A C 1
ATOM 1137 O O . PHE A 1 143 ? -11.598 -2.309 13.180 1.00 81.25 143 PHE A O 1
ATOM 1144 N N . VAL A 1 144 ? -11.003 -4.057 11.871 1.00 75.88 144 VAL A N 1
ATOM 1145 C CA . VAL A 1 144 ? -10.963 -5.059 12.939 1.00 75.88 144 VAL A CA 1
ATOM 1146 C C . VAL A 1 144 ? -9.740 -4.764 13.804 1.00 75.88 144 VAL A C 1
ATOM 1148 O O . VAL A 1 144 ? -8.637 -4.586 13.291 1.00 75.88 144 VAL A O 1
ATOM 1151 N N . ILE A 1 145 ? -9.962 -4.634 15.108 1.00 69.06 145 ILE A N 1
ATOM 1152 C CA . ILE A 1 145 ? -8.892 -4.491 16.091 1.00 69.06 145 ILE A CA 1
ATOM 1153 C C . ILE A 1 145 ? -8.687 -5.875 16.681 1.00 69.06 145 ILE A C 1
ATOM 1155 O O . ILE A 1 145 ? -9.651 -6.461 17.173 1.00 69.06 145 ILE A O 1
ATOM 1159 N N . ASP A 1 146 ? -7.457 -6.368 16.627 1.00 65.69 146 ASP A N 1
ATOM 1160 C CA . ASP A 1 146 ? -7.082 -7.562 17.369 1.00 65.69 146 ASP A CA 1
ATOM 1161 C C . ASP A 1 146 ? -6.861 -7.180 18.835 1.00 65.69 146 ASP A C 1
ATOM 1163 O O . ASP A 1 146 ? -6.098 -6.263 19.149 1.00 65.69 146 ASP A O 1
ATOM 1167 N N . ASP A 1 147 ? -7.542 -7.881 19.737 1.00 62.34 147 ASP A N 1
ATOM 1168 C CA . ASP A 1 147 ? -7.324 -7.740 21.171 1.00 62.34 147 ASP A CA 1
ATOM 1169 C C . ASP A 1 147 ? -6.065 -8.538 21.547 1.00 62.34 147 ASP A C 1
ATOM 1171 O O . ASP A 1 147 ? -6.090 -9.766 21.635 1.00 62.34 147 ASP A O 1
ATOM 1175 N N . ASN A 1 148 ? -4.942 -7.844 21.745 1.00 65.75 148 ASN A N 1
ATOM 1176 C CA . ASN A 1 148 ? -3.695 -8.440 22.225 1.00 65.75 148 ASN A CA 1
ATOM 1177 C C . ASN A 1 148 ? -3.336 -7.872 23.597 1.00 65.75 148 ASN A C 1
ATOM 1179 O O . ASN A 1 148 ? -3.014 -6.696 23.692 1.00 65.75 148 ASN A O 1
ATOM 1183 N N . GLU A 1 149 ? -3.321 -8.718 24.629 1.00 62.91 149 GLU A N 1
ATOM 1184 C CA . GLU A 1 149 ? -3.025 -8.361 26.028 1.00 62.91 149 GLU A CA 1
ATOM 1185 C C . GLU A 1 149 ? -1.585 -7.878 26.282 1.00 62.91 149 GLU A C 1
ATOM 1187 O O . GLU A 1 149 ? -1.295 -7.352 27.356 1.00 62.91 149 GLU A O 1
ATOM 1192 N N . PHE A 1 150 ? -0.686 -8.021 25.306 1.00 69.56 150 PHE A N 1
ATOM 1193 C CA . PHE A 1 150 ? 0.719 -7.612 25.404 1.00 69.56 150 PHE A CA 1
ATOM 1194 C C . PHE A 1 150 ? 1.077 -6.408 24.522 1.00 69.56 150 PHE A C 1
ATOM 1196 O O . PHE A 1 150 ? 2.243 -6.011 24.484 1.00 69.56 150 PHE A O 1
ATOM 1203 N N . ASP A 1 151 ? 0.118 -5.837 23.790 1.00 66.38 151 ASP A N 1
ATOM 1204 C CA . ASP A 1 151 ? 0.370 -4.667 22.947 1.00 66.38 151 ASP A CA 1
ATOM 1205 C C . ASP A 1 151 ? 0.346 -3.366 23.769 1.00 66.38 151 ASP A C 1
ATOM 1207 O O . ASP A 1 151 ? -0.360 -3.238 24.770 1.00 66.38 151 ASP A O 1
ATOM 1211 N N . SER A 1 152 ? 1.100 -2.356 23.340 1.00 55.69 152 SER A N 1
ATOM 1212 C CA . SER A 1 152 ? 1.139 -1.041 24.004 1.00 55.69 152 SER A CA 1
ATOM 1213 C C . SER A 1 152 ? -0.201 -0.293 23.930 1.00 55.69 152 SER A C 1
ATOM 1215 O O . SER A 1 152 ? -0.409 0.670 24.669 1.00 55.69 152 SER A O 1
ATOM 1217 N N . ASP A 1 153 ? -1.118 -0.766 23.082 1.00 53.00 153 ASP A N 1
ATOM 1218 C CA . ASP A 1 153 ? -2.482 -0.261 22.931 1.00 53.00 153 ASP A CA 1
ATOM 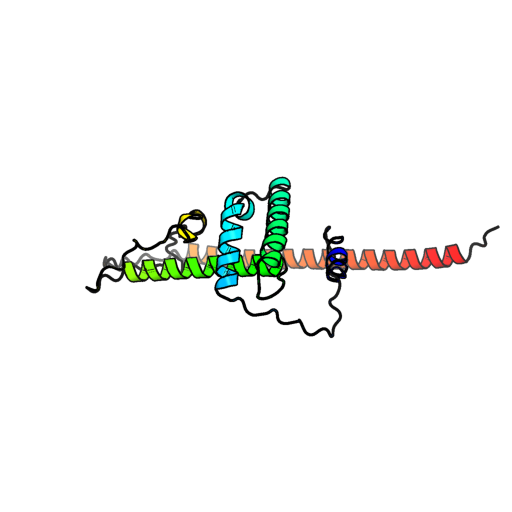1219 C C . ASP A 1 153 ? -3.505 -0.951 23.863 1.00 53.00 153 ASP A C 1
ATOM 1221 O O . ASP A 1 153 ? -4.699 -0.628 23.824 1.00 53.00 153 ASP A O 1
ATOM 1225 N N . VAL A 1 154 ? -3.063 -1.852 24.755 1.00 50.34 154 VAL A N 1
ATOM 1226 C CA . VAL A 1 154 ? -3.905 -2.448 25.806 1.00 50.34 154 VAL A CA 1
ATOM 1227 C C . VAL A 1 154 ? -4.412 -1.355 26.734 1.00 50.34 154 VAL A C 1
ATOM 1229 O O . VAL A 1 154 ? -3.717 -0.847 27.619 1.00 50.34 154 VAL A O 1
ATOM 1232 N N . ILE A 1 155 ? -5.687 -1.011 26.569 1.00 51.41 155 ILE A N 1
ATOM 1233 C CA . ILE A 1 155 ? -6.433 -0.268 27.576 1.00 51.41 155 ILE A CA 1
ATOM 1234 C C . ILE A 1 155 ? -6.605 -1.222 28.755 1.00 51.41 155 ILE A C 1
ATOM 1236 O O . ILE A 1 155 ? -7.563 -1.995 28.791 1.00 51.41 155 ILE A O 1
ATOM 1240 N N . PHE A 1 156 ? -5.663 -1.178 29.703 1.00 41.19 156 PHE A N 1
ATOM 1241 C CA . PHE A 1 156 ? -5.785 -1.827 31.002 1.00 41.19 156 PHE A CA 1
ATOM 1242 C C . PHE A 1 156 ? -7.137 -1.440 31.598 1.00 41.19 156 PHE A C 1
ATOM 1244 O O . PHE A 1 156 ? -7.321 -0.351 32.147 1.00 41.19 156 PHE A O 1
ATOM 1251 N N . SER A 1 157 ? -8.102 -2.348 31.491 1.00 41.31 157 SER A N 1
ATOM 1252 C CA . SER A 1 157 ? -9.240 -2.343 32.385 1.00 41.31 157 SER A CA 1
ATOM 1253 C C . SER A 1 157 ? -8.651 -2.688 33.740 1.00 41.31 157 SER A C 1
ATOM 1255 O O . SER A 1 157 ? -8.364 -3.852 34.008 1.00 41.31 157 SER A O 1
ATOM 1257 N N . LYS A 1 158 ? -8.403 -1.677 34.579 1.00 41.72 158 LYS A N 1
ATOM 1258 C CA . LYS A 1 158 ? -8.212 -1.908 36.009 1.00 41.72 158 LYS A CA 1
ATOM 1259 C C . LYS A 1 158 ? -9.476 -2.602 36.513 1.00 41.72 158 LYS A C 1
ATOM 1261 O O . LYS A 1 158 ? -10.472 -1.954 36.814 1.00 41.72 158 LYS A O 1
ATOM 1266 N N . LYS A 1 159 ? -9.452 -3.931 36.539 1.00 37.03 159 LYS A N 1
ATOM 1267 C CA . LYS A 1 159 ? -10.224 -4.710 37.491 1.00 37.03 159 LYS A CA 1
ATOM 1268 C C . LYS A 1 159 ? -9.291 -4.944 38.660 1.00 37.03 159 LYS A C 1
ATOM 1270 O O . LYS A 1 159 ? -8.321 -5.688 38.546 1.00 37.03 159 LYS A O 1
ATOM 1275 N N . ASP A 1 160 ? -9.572 -4.251 39.750 1.00 46.88 160 ASP A N 1
ATOM 1276 C CA . ASP A 1 160 ? -9.007 -4.562 41.050 1.00 46.88 160 ASP A CA 1
ATOM 1277 C C . ASP A 1 160 ? -9.290 -6.038 41.367 1.00 46.88 160 ASP A C 1
ATOM 1279 O O . ASP A 1 160 ? -10.448 -6.428 41.509 1.00 46.88 160 ASP A O 1
ATOM 1283 N N . ALA A 1 161 ? -8.244 -6.866 41.435 1.00 37.91 161 ALA A N 1
ATOM 1284 C CA . ALA A 1 161 ? -8.267 -8.166 42.106 1.00 37.91 161 ALA A CA 1
ATOM 1285 C C . ALA A 1 161 ? -6.838 -8.707 42.306 1.00 37.91 161 ALA A C 1
ATOM 1287 O O . ALA A 1 161 ? -6.264 -9.328 41.419 1.00 37.91 161 ALA A O 1
ATOM 1288 N N . SER A 1 162 ? -6.317 -8.446 43.507 1.00 35.62 162 SER A N 1
ATOM 1289 C CA . SER A 1 162 ? -5.317 -9.192 44.289 1.00 35.62 162 SER A CA 1
ATOM 1290 C C . SER A 1 162 ? -4.083 -9.795 43.601 1.00 35.62 162 SER A C 1
ATOM 1292 O O . SER A 1 162 ? -4.165 -10.738 42.812 1.00 35.62 162 SER A O 1
ATOM 1294 N N . GLU A 1 163 ? -2.926 -9.363 44.099 1.00 49.16 163 GLU A N 1
ATOM 1295 C CA . GLU A 1 163 ? -1.640 -10.053 44.052 1.00 49.16 163 GLU A CA 1
ATOM 1296 C C . GLU A 1 163 ? -1.768 -11.574 44.245 1.00 49.16 163 GLU A C 1
ATOM 1298 O O . GLU A 1 163 ? -2.214 -12.067 45.283 1.00 49.16 163 GLU A O 1
ATOM 1303 N N . LYS A 1 164 ? -1.277 -12.327 43.258 1.00 40.38 164 LYS A N 1
ATOM 1304 C CA . LYS A 1 164 ? -0.649 -13.629 43.490 1.00 40.38 164 LYS A CA 1
ATOM 1305 C C . LYS A 1 164 ? 0.727 -13.602 42.847 1.00 40.38 164 LYS A C 1
ATOM 1307 O O . LYS A 1 164 ? 0.868 -13.642 41.628 1.00 40.38 164 LYS A O 1
ATOM 1312 N N . THR A 1 165 ? 1.738 -13.496 43.698 1.00 48.50 165 THR A N 1
ATOM 1313 C CA . THR A 1 165 ? 3.144 -13.707 43.371 1.00 48.50 165 THR A CA 1
ATOM 1314 C C . THR A 1 165 ? 3.325 -15.144 42.881 1.00 48.50 165 THR A C 1
ATOM 1316 O O . THR A 1 165 ? 3.327 -16.072 43.690 1.00 48.50 165 THR A O 1
ATOM 1319 N N . ASN A 1 166 ? 3.469 -15.345 41.573 1.00 50.03 166 ASN A N 1
ATOM 1320 C CA . ASN A 1 166 ? 3.853 -16.641 41.024 1.00 50.03 166 ASN A CA 1
ATOM 1321 C C . ASN A 1 166 ? 5.346 -16.602 40.695 1.00 50.03 166 ASN A C 1
ATOM 1323 O O . ASN A 1 166 ? 5.789 -15.826 39.852 1.00 50.03 166 ASN A O 1
ATOM 1327 N N . SER A 1 167 ? 6.102 -17.423 41.425 1.00 56.00 167 SER A N 1
ATOM 1328 C CA . SER A 1 167 ? 7.503 -17.764 41.185 1.00 56.00 167 SER A CA 1
ATOM 1329 C C . SER A 1 167 ? 7.750 -17.966 39.688 1.00 56.00 167 SER A C 1
ATOM 1331 O O . SER A 1 167 ? 7.183 -18.866 39.072 1.00 56.00 167 SER A O 1
ATOM 1333 N N . VAL A 1 168 ? 8.578 -17.098 39.104 1.00 61.12 168 VAL A N 1
ATOM 1334 C CA . VAL A 1 168 ? 9.063 -17.256 37.732 1.00 61.12 168 VAL A CA 1
ATOM 1335 C C . VAL A 1 168 ? 9.950 -18.500 37.718 1.00 61.12 168 VAL A C 1
ATOM 1337 O O . VAL A 1 168 ? 10.916 -18.571 38.475 1.00 61.12 168 VAL A O 1
ATOM 1340 N N . ASP A 1 169 ? 9.593 -19.495 36.907 1.00 74.81 169 ASP A N 1
ATOM 1341 C CA . ASP A 1 169 ? 10.386 -20.710 36.719 1.00 74.81 169 ASP A CA 1
ATOM 1342 C C . ASP A 1 169 ? 11.731 -20.334 36.077 1.00 74.81 169 ASP A C 1
ATOM 1344 O O . ASP A 1 169 ? 11.809 -20.042 34.881 1.00 74.81 169 ASP A O 1
ATOM 1348 N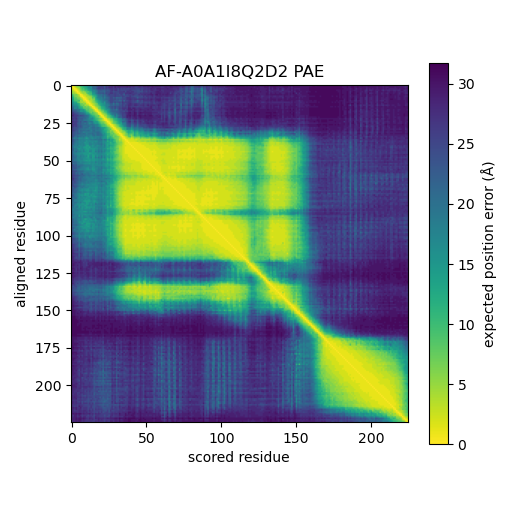 N . GLU A 1 170 ? 12.796 -20.294 36.883 1.00 72.31 170 GLU A N 1
ATOM 1349 C CA . GLU A 1 170 ? 14.143 -19.927 36.432 1.00 72.31 170 GLU A CA 1
ATOM 1350 C C . GLU A 1 170 ? 14.634 -20.768 35.250 1.00 72.31 170 GLU A C 1
ATOM 1352 O O . GLU A 1 170 ? 15.440 -20.294 34.445 1.00 72.31 170 GLU A O 1
ATOM 1357 N N . ASN A 1 171 ? 14.174 -22.015 35.131 1.00 74.19 171 ASN A N 1
ATOM 1358 C CA . ASN A 1 171 ? 14.569 -22.865 34.016 1.00 74.19 171 ASN A CA 1
ATOM 1359 C C . ASN A 1 171 ? 13.971 -22.356 32.706 1.00 74.19 171 ASN A C 1
ATOM 1361 O O . ASN A 1 171 ? 14.645 -22.376 31.678 1.00 74.19 171 ASN A O 1
ATOM 1365 N N . LEU A 1 172 ? 12.744 -21.835 32.741 1.00 72.81 172 LEU A N 1
ATOM 1366 C CA . LEU A 1 172 ? 12.080 -21.280 31.567 1.00 72.81 172 LEU A CA 1
ATOM 1367 C C . LEU A 1 172 ? 12.781 -20.005 31.071 1.00 72.81 172 LEU A C 1
ATOM 1369 O O . LEU A 1 172 ? 12.934 -19.816 29.865 1.00 72.81 172 LEU A O 1
ATOM 1373 N N . VAL A 1 173 ? 13.278 -19.173 31.994 1.00 75.62 173 VAL A N 1
ATOM 1374 C CA . VAL A 1 173 ? 14.062 -17.968 31.667 1.00 75.62 173 VAL A CA 1
ATOM 1375 C C . VAL A 1 173 ? 15.386 -18.342 30.998 1.00 75.62 173 VAL A C 1
ATOM 1377 O O . VAL A 1 173 ? 15.707 -17.810 29.938 1.00 75.62 173 VAL A O 1
ATOM 1380 N N . LYS A 1 174 ? 16.111 -19.325 31.547 1.00 85.56 174 LYS A N 1
ATOM 1381 C CA . LYS A 1 174 ? 17.372 -19.817 30.964 1.00 85.56 174 LYS A CA 1
ATOM 1382 C C . LYS A 1 174 ? 17.162 -20.422 29.572 1.00 85.56 174 LYS A C 1
ATOM 1384 O O . LYS A 1 174 ? 17.964 -20.185 28.672 1.00 85.56 174 LYS A O 1
ATOM 1389 N N . ILE A 1 175 ? 16.068 -21.160 29.364 1.00 80.25 175 ILE A N 1
ATOM 1390 C CA . ILE A 1 175 ? 15.706 -21.701 28.043 1.00 80.25 175 ILE A CA 1
ATOM 1391 C C . ILE A 1 175 ? 15.438 -20.567 27.046 1.00 80.25 175 ILE A C 1
ATOM 1393 O O . ILE A 1 175 ? 15.925 -20.626 25.917 1.00 80.25 175 ILE A O 1
ATOM 1397 N N . ALA A 1 176 ? 14.711 -19.525 27.453 1.00 80.19 176 ALA A N 1
ATOM 1398 C CA . ALA A 1 176 ? 14.422 -18.381 26.592 1.00 80.19 176 ALA A CA 1
ATOM 1399 C C . ALA A 1 176 ? 15.694 -17.604 26.207 1.00 80.19 176 ALA A C 1
ATOM 1401 O O . ALA A 1 176 ? 15.856 -17.219 25.049 1.00 80.19 176 ALA A O 1
ATOM 1402 N N . GLU A 1 177 ? 16.625 -17.410 27.142 1.00 84.44 177 GLU A N 1
ATOM 1403 C CA . GLU A 1 177 ? 17.915 -16.764 26.874 1.00 84.44 177 GLU A CA 1
ATOM 1404 C C . GLU A 1 177 ? 18.758 -17.553 25.862 1.00 84.44 177 GLU A C 1
ATOM 1406 O O . GLU A 1 177 ? 19.307 -16.972 24.919 1.00 84.44 177 GLU A O 1
ATOM 1411 N N . VAL A 1 178 ? 18.811 -18.881 26.012 1.00 92.19 178 VAL A N 1
ATOM 1412 C CA . VAL A 1 178 ? 19.504 -19.775 25.074 1.00 92.19 178 VAL A CA 1
ATOM 1413 C C . VAL A 1 178 ? 18.830 -19.763 23.699 1.00 92.19 178 VAL A C 1
ATOM 1415 O O . VAL A 1 178 ? 19.527 -19.650 22.693 1.00 92.19 178 VAL A O 1
ATOM 1418 N N . ASP A 1 179 ? 17.495 -19.801 23.626 1.00 88.75 179 ASP A N 1
ATOM 1419 C CA . ASP A 1 179 ? 16.761 -19.721 22.352 1.00 88.75 179 ASP A CA 1
ATOM 1420 C C . ASP A 1 179 ? 17.059 -18.405 21.616 1.00 88.75 179 ASP A C 1
ATOM 1422 O O . ASP A 1 179 ? 17.369 -18.398 20.421 1.00 88.75 179 ASP A O 1
ATOM 1426 N N . VAL A 1 180 ? 17.063 -17.278 22.335 1.00 91.62 180 VAL A N 1
ATOM 1427 C CA . VAL A 1 180 ? 17.416 -15.968 21.768 1.00 91.62 180 VAL A CA 1
ATOM 1428 C C . VAL A 1 180 ? 18.857 -15.956 21.251 1.00 91.62 180 VAL A C 1
ATOM 1430 O O . VAL A 1 180 ? 19.108 -15.431 20.160 1.00 91.62 180 VAL A O 1
ATOM 1433 N N . ALA A 1 181 ? 19.806 -16.528 21.995 1.00 94.12 181 ALA A N 1
ATOM 1434 C CA . ALA A 1 181 ? 21.198 -16.628 21.566 1.00 94.12 181 ALA A CA 1
ATOM 1435 C C . ALA A 1 181 ? 21.340 -17.492 20.300 1.00 94.12 181 ALA A C 1
ATOM 1437 O O . ALA A 1 181 ? 21.905 -17.030 19.303 1.00 94.12 181 ALA A O 1
ATOM 1438 N N . CYS A 1 182 ? 20.739 -18.686 20.288 1.00 94.75 182 CYS A N 1
ATOM 1439 C CA . CYS A 1 182 ? 20.752 -19.587 19.136 1.00 94.75 182 CYS A CA 1
ATOM 1440 C C . CYS A 1 182 ? 20.133 -18.943 17.890 1.00 94.75 182 CYS A C 1
ATOM 1442 O O . CYS A 1 182 ? 20.680 -19.058 16.792 1.00 94.75 182 CYS A O 1
ATOM 1444 N N . ARG A 1 183 ? 19.022 -18.211 18.029 1.00 91.62 183 ARG A N 1
ATOM 1445 C CA . ARG A 1 183 ? 18.390 -17.506 16.901 1.00 91.62 183 ARG A CA 1
ATOM 1446 C C . ARG A 1 183 ? 19.285 -16.420 16.313 1.00 91.62 183 ARG A C 1
ATOM 1448 O O . ARG A 1 183 ? 19.331 -16.280 15.089 1.00 91.62 183 ARG A O 1
ATOM 1455 N N . LYS A 1 184 ? 19.997 -15.661 17.151 1.00 92.88 184 LYS A N 1
ATOM 1456 C CA . LYS A 1 184 ? 20.950 -14.634 16.694 1.00 92.88 184 LYS A CA 1
ATOM 1457 C C . LYS A 1 184 ? 22.104 -15.257 15.915 1.00 92.88 184 LYS A C 1
ATOM 1459 O O . LYS A 1 184 ? 22.454 -14.759 14.845 1.00 92.88 184 LYS A O 1
ATOM 1464 N N . GLU A 1 185 ? 22.654 -16.359 16.413 1.00 96.50 185 GLU A N 1
ATOM 1465 C CA . GLU A 1 185 ? 23.729 -17.084 15.735 1.00 96.50 185 GLU A CA 1
ATOM 1466 C C . GLU A 1 185 ? 23.260 -17.669 14.396 1.00 96.50 185 GLU A C 1
ATOM 1468 O O . GLU A 1 185 ? 23.894 -17.446 13.362 1.00 96.50 185 GLU A O 1
ATOM 1473 N N . LEU A 1 186 ? 22.086 -18.306 14.374 1.00 93.38 186 LEU A N 1
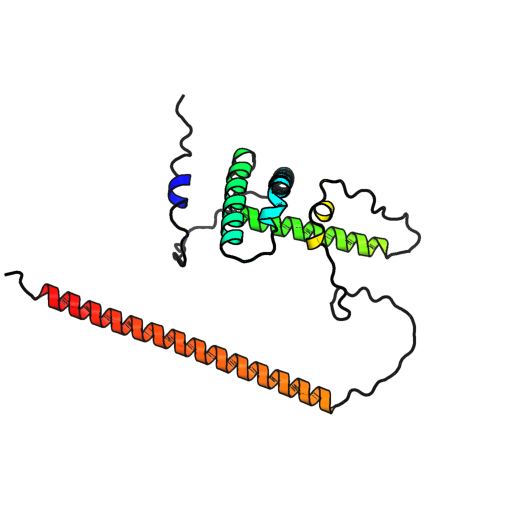ATOM 1474 C CA . LEU A 1 186 ? 21.470 -18.820 13.152 1.00 93.38 186 LEU A CA 1
ATOM 1475 C C . LEU A 1 186 ? 21.246 -17.712 12.115 1.00 93.38 186 LEU A C 1
ATOM 1477 O O . LEU A 1 186 ? 21.497 -17.911 10.925 1.00 93.38 186 LEU A O 1
ATOM 1481 N N . HIS A 1 187 ? 20.782 -16.539 12.548 1.00 94.94 187 HIS A N 1
ATOM 1482 C CA . HIS A 1 187 ? 20.614 -15.387 11.668 1.00 94.94 187 HIS A CA 1
ATOM 1483 C C . HIS A 1 187 ? 21.955 -14.899 11.105 1.00 94.94 187 HIS A C 1
ATOM 1485 O O . HIS A 1 187 ? 22.063 -14.665 9.902 1.00 94.94 187 HIS A O 1
ATOM 1491 N N . SER A 1 188 ? 22.989 -14.808 11.945 1.00 95.62 188 SER A N 1
ATOM 1492 C CA . SER A 1 188 ? 24.340 -14.429 11.519 1.00 95.62 188 SER A CA 1
ATOM 1493 C C . SER A 1 188 ? 24.888 -15.378 10.446 1.00 95.62 188 SER A C 1
ATOM 1495 O O . SER A 1 188 ? 25.352 -14.924 9.397 1.00 95.62 188 SER A O 1
ATOM 1497 N N . LEU A 1 189 ? 24.741 -16.694 10.650 1.00 95.81 189 LEU A N 1
ATOM 1498 C CA . LEU A 1 189 ? 25.152 -17.720 9.686 1.00 95.81 189 LEU A CA 1
ATOM 1499 C C . LEU A 1 189 ? 24.396 -17.603 8.360 1.00 95.81 189 LEU A C 1
ATOM 1501 O O . LEU A 1 189 ? 25.012 -17.671 7.298 1.00 95.81 189 LEU A O 1
ATOM 1505 N N . ARG A 1 190 ? 23.078 -17.378 8.399 1.00 94.12 190 ARG A N 1
ATOM 1506 C CA . ARG A 1 190 ? 22.274 -17.163 7.183 1.00 94.12 190 ARG A CA 1
ATOM 1507 C C . ARG A 1 190 ? 22.763 -15.950 6.395 1.00 94.12 190 ARG A C 1
ATOM 1509 O O . ARG A 1 190 ? 22.927 -16.040 5.182 1.00 94.12 190 ARG A O 1
ATOM 1516 N N . MET A 1 191 ? 23.046 -14.845 7.081 1.00 95.00 191 MET A N 1
ATOM 1517 C CA . MET A 1 191 ? 23.570 -13.641 6.436 1.00 95.00 191 MET A CA 1
ATOM 1518 C C . MET A 1 191 ? 24.971 -13.860 5.849 1.00 95.00 191 MET A C 1
ATOM 1520 O O . MET A 1 191 ? 25.276 -13.333 4.783 1.00 95.00 191 MET A O 1
ATOM 1524 N N . GLU A 1 192 ? 25.822 -14.652 6.503 1.00 97.06 192 GLU A N 1
ATOM 1525 C CA . GLU A 1 192 ? 27.145 -15.008 5.979 1.00 97.06 192 GLU A CA 1
ATOM 1526 C C . GLU A 1 192 ? 27.059 -15.882 4.722 1.00 97.06 192 GLU A C 1
ATOM 1528 O O . GLU A 1 192 ? 27.780 -15.643 3.752 1.00 97.06 192 GLU A O 1
ATOM 1533 N N . VAL A 1 193 ? 26.152 -16.861 4.703 1.00 95.50 193 VAL A N 1
ATOM 1534 C CA . VAL A 1 193 ? 25.889 -17.681 3.512 1.00 95.50 193 VAL A CA 1
ATOM 1535 C C . VAL A 1 193 ? 25.450 -16.804 2.341 1.00 95.50 193 VAL A C 1
ATOM 1537 O O . VAL A 1 193 ? 25.978 -16.956 1.239 1.00 95.50 193 VAL A O 1
ATOM 1540 N N . GLU A 1 194 ? 24.553 -15.846 2.576 1.00 95.75 194 GLU A N 1
ATOM 1541 C CA . GLU A 1 194 ? 24.088 -14.943 1.522 1.00 95.75 194 GLU A CA 1
ATOM 1542 C C . GLU A 1 194 ? 25.208 -14.020 1.019 1.00 95.75 194 GLU A C 1
ATOM 1544 O O . GLU A 1 194 ? 25.380 -13.856 -0.188 1.00 95.75 194 GLU A O 1
ATOM 1549 N N . ARG A 1 195 ? 26.059 -13.499 1.914 1.00 96.81 195 ARG A N 1
ATOM 1550 C CA . ARG A 1 195 ? 27.256 -12.732 1.521 1.00 96.81 195 ARG A CA 1
ATOM 1551 C C . ARG A 1 195 ? 28.179 -13.539 0.610 1.00 96.81 195 ARG A C 1
ATOM 1553 O O . ARG A 1 195 ? 28.639 -13.024 -0.409 1.00 96.81 195 ARG A O 1
ATOM 1560 N N . LYS A 1 196 ? 28.442 -14.802 0.957 1.00 96.88 196 LYS A N 1
ATOM 1561 C CA . LYS A 1 196 ? 29.279 -15.694 0.142 1.00 96.88 196 LYS A CA 1
ATOM 1562 C C . LYS A 1 196 ? 28.637 -15.999 -1.204 1.00 96.88 196 LYS A C 1
ATOM 1564 O O . LYS A 1 196 ? 29.340 -15.999 -2.209 1.00 96.88 196 LYS A O 1
ATOM 1569 N N . ARG A 1 197 ? 27.319 -16.211 -1.238 1.00 96.25 197 ARG A N 1
ATOM 1570 C CA . ARG A 1 197 ? 26.564 -16.407 -2.480 1.00 96.25 197 ARG A CA 1
ATOM 1571 C C . ARG A 1 197 ? 26.704 -15.203 -3.411 1.00 96.25 197 ARG A C 1
ATOM 1573 O O . ARG A 1 197 ? 27.045 -15.392 -4.574 1.00 96.25 197 ARG A O 1
ATOM 1580 N N . ILE A 1 198 ? 26.494 -13.991 -2.895 1.00 96.88 198 ILE A N 1
ATOM 1581 C CA . ILE A 1 198 ? 26.638 -12.746 -3.664 1.00 96.88 198 ILE A CA 1
ATOM 1582 C C . ILE A 1 198 ? 28.064 -12.621 -4.204 1.00 96.88 198 ILE A C 1
ATOM 1584 O O . ILE A 1 198 ? 28.252 -12.440 -5.402 1.00 96.88 198 ILE A O 1
ATOM 1588 N N . ARG A 1 199 ? 29.078 -12.817 -3.353 1.00 97.19 199 ARG A N 1
ATOM 1589 C CA . ARG A 1 199 ? 30.474 -12.737 -3.795 1.00 97.19 199 ARG A CA 1
ATOM 1590 C C . ARG A 1 199 ? 30.831 -13.794 -4.842 1.00 97.19 199 ARG A C 1
ATOM 1592 O O . ARG A 1 199 ? 31.640 -13.517 -5.720 1.00 97.19 199 ARG A O 1
ATOM 1599 N N . ASN A 1 200 ? 30.249 -14.989 -4.762 1.00 96.88 200 ASN A N 1
ATOM 1600 C CA . ASN A 1 200 ? 30.451 -16.018 -5.777 1.00 96.88 200 ASN A CA 1
ATOM 1601 C C . ASN A 1 200 ? 29.881 -15.579 -7.137 1.00 96.88 200 ASN A C 1
ATOM 1603 O O . ASN A 1 200 ? 30.571 -15.670 -8.146 1.00 96.88 200 ASN A O 1
ATOM 1607 N N . LEU A 1 201 ? 28.669 -15.012 -7.150 1.00 96.56 201 LEU A N 1
ATOM 1608 C CA . LEU A 1 201 ? 28.066 -14.452 -8.366 1.00 96.56 201 LEU A CA 1
ATOM 1609 C C . LEU A 1 201 ? 28.916 -13.322 -8.966 1.00 96.56 201 LEU A C 1
ATOM 1611 O O . LEU A 1 201 ? 29.101 -13.274 -10.182 1.00 96.56 201 LEU A O 1
ATOM 1615 N N . ASP A 1 202 ? 29.476 -12.446 -8.128 1.00 96.94 202 ASP A N 1
ATOM 1616 C CA . ASP A 1 202 ? 30.369 -11.376 -8.587 1.00 96.94 202 ASP A CA 1
ATOM 1617 C C . ASP A 1 202 ? 31.616 -11.943 -9.285 1.00 96.94 202 ASP A C 1
ATOM 1619 O O . ASP A 1 202 ? 31.989 -11.483 -10.365 1.00 96.94 202 ASP A O 1
ATOM 1623 N N . LEU A 1 203 ? 32.231 -12.981 -8.708 1.00 97.69 203 LEU A N 1
ATOM 1624 C CA . LEU A 1 203 ? 33.400 -13.649 -9.290 1.00 97.69 203 LEU A CA 1
ATOM 1625 C C . LEU A 1 203 ? 33.068 -14.350 -10.614 1.00 97.69 203 LEU A C 1
ATOM 1627 O O . LEU A 1 203 ? 33.846 -14.273 -11.567 1.00 97.69 203 LEU A O 1
ATOM 1631 N N . GLU A 1 204 ? 31.910 -15.008 -10.710 1.00 96.44 204 GLU A N 1
ATOM 1632 C CA . GLU A 1 204 ? 31.435 -15.601 -11.965 1.00 96.44 204 GLU A CA 1
ATOM 1633 C C . GLU A 1 204 ? 31.235 -14.536 -13.048 1.00 96.44 204 GLU A C 1
ATOM 1635 O O . GLU A 1 204 ? 31.641 -14.727 -14.200 1.00 96.44 204 GLU A O 1
ATOM 1640 N N . HIS A 1 205 ? 30.666 -13.387 -12.680 1.00 97.75 205 HIS A N 1
ATOM 1641 C CA . HIS A 1 205 ? 30.472 -12.269 -13.593 1.00 97.75 205 HIS A CA 1
ATOM 1642 C C . HIS A 1 205 ? 31.807 -11.662 -14.056 1.00 97.75 205 HIS A C 1
ATOM 1644 O O . HIS A 1 205 ? 31.981 -11.393 -15.249 1.00 97.75 205 HIS A O 1
ATOM 1650 N N . GLU A 1 206 ? 32.784 -11.499 -13.158 1.00 98.00 206 GLU A N 1
ATOM 1651 C CA . GLU A 1 206 ? 34.143 -11.067 -13.509 1.00 98.00 206 GLU A CA 1
ATOM 1652 C C . GLU A 1 206 ? 34.814 -12.039 -14.490 1.00 98.00 206 GLU A C 1
ATOM 1654 O O . GLU A 1 206 ? 35.340 -11.612 -15.525 1.00 98.00 206 GLU A O 1
ATOM 1659 N N . LEU A 1 207 ? 34.732 -13.347 -14.223 1.00 97.25 207 LEU A N 1
ATOM 1660 C CA . LEU A 1 207 ? 35.256 -14.388 -15.109 1.00 97.25 207 LEU A CA 1
ATOM 1661 C C . LEU A 1 207 ? 34.595 -14.349 -16.488 1.00 97.25 207 LEU A C 1
ATOM 1663 O O . LEU A 1 207 ? 35.286 -14.415 -17.510 1.00 97.25 207 LEU A O 1
ATOM 1667 N N . LEU A 1 208 ? 33.269 -14.214 -16.544 1.00 97.19 208 LEU A N 1
ATOM 1668 C CA . LEU A 1 208 ? 32.535 -14.127 -17.802 1.00 97.19 208 LEU A CA 1
ATOM 1669 C C . LEU A 1 208 ? 32.949 -12.885 -18.597 1.00 97.19 208 LEU A C 1
ATOM 1671 O O . LEU A 1 208 ? 33.196 -12.971 -19.800 1.00 97.19 208 LEU A O 1
ATOM 1675 N N . LYS A 1 209 ? 33.107 -11.744 -17.922 1.00 97.00 209 LYS A N 1
ATOM 1676 C CA . LYS A 1 209 ? 33.575 -10.497 -18.534 1.00 97.00 209 LYS A CA 1
ATOM 1677 C C . LYS A 1 209 ? 34.982 -10.644 -19.117 1.00 97.00 209 LYS A C 1
ATOM 1679 O O . LYS A 1 209 ? 35.227 -10.182 -20.234 1.00 97.00 209 LYS A O 1
ATOM 1684 N N . MET A 1 210 ? 35.892 -11.314 -18.406 1.00 96.50 210 MET A N 1
ATOM 1685 C CA . MET A 1 210 ? 37.235 -11.620 -18.912 1.00 96.50 210 MET A CA 1
ATOM 1686 C C . MET A 1 210 ? 37.191 -12.541 -20.136 1.00 96.50 210 MET A C 1
ATOM 1688 O O . MET A 1 210 ? 37.849 -12.246 -21.135 1.00 96.50 210 MET A O 1
ATOM 1692 N N . ARG A 1 211 ? 36.380 -13.607 -20.103 1.00 95.69 211 ARG A N 1
ATOM 1693 C CA . ARG A 1 211 ? 36.189 -14.520 -21.244 1.00 95.69 211 ARG A CA 1
ATOM 1694 C C . ARG A 1 211 ? 35.647 -13.787 -22.467 1.00 95.69 211 ARG A C 1
ATOM 1696 O O . ARG A 1 211 ? 36.209 -13.914 -23.548 1.00 95.69 211 ARG A O 1
ATOM 1703 N N . LEU A 1 212 ? 34.605 -12.972 -22.301 1.00 95.44 212 LEU A N 1
ATOM 1704 C CA . LEU A 1 212 ? 34.026 -12.182 -23.391 1.00 95.44 212 LEU A CA 1
ATOM 1705 C C . LEU A 1 212 ? 35.043 -11.214 -24.000 1.00 95.44 212 LEU A C 1
ATOM 1707 O O . LEU A 1 212 ? 35.105 -11.082 -25.220 1.00 95.44 212 LEU A O 1
ATOM 1711 N N . LYS A 1 213 ? 35.858 -10.555 -23.168 1.00 94.62 213 LYS A N 1
ATOM 1712 C CA . LYS A 1 213 ? 36.936 -9.681 -23.645 1.00 94.62 213 LYS A CA 1
ATOM 1713 C C . LYS A 1 213 ? 37.945 -10.456 -24.493 1.00 94.62 213 LYS A C 1
ATOM 1715 O O . LYS A 1 213 ? 38.301 -9.981 -25.566 1.00 94.62 213 LYS A O 1
ATOM 1720 N N . TYR A 1 214 ? 38.368 -11.632 -24.031 1.00 94.00 214 TYR A N 1
ATOM 1721 C CA . TYR A 1 214 ? 39.267 -12.505 -24.782 1.00 94.00 214 TYR A CA 1
ATOM 1722 C C . TYR A 1 214 ? 38.655 -12.900 -26.131 1.00 94.00 214 TYR A C 1
ATOM 1724 O O . TYR A 1 214 ? 39.247 -12.616 -27.168 1.00 94.00 214 TYR A O 1
ATOM 1732 N N . TYR A 1 215 ? 37.440 -13.457 -26.146 1.00 90.94 215 TYR A N 1
ATOM 1733 C CA . TYR A 1 215 ? 36.802 -13.901 -27.389 1.00 90.94 215 TYR A CA 1
ATOM 1734 C C . TYR A 1 215 ? 36.602 -12.764 -28.392 1.00 90.94 215 TYR A C 1
ATOM 1736 O O . TYR A 1 215 ? 36.923 -12.953 -29.558 1.00 90.94 215 TYR A O 1
ATOM 1744 N N . LYS A 1 216 ? 36.188 -11.567 -27.953 1.00 87.25 216 LYS A N 1
ATOM 1745 C CA . LYS A 1 216 ? 36.113 -10.386 -28.834 1.00 87.25 216 LYS A CA 1
ATOM 1746 C C . LYS A 1 216 ? 37.462 -10.078 -29.489 1.00 87.25 216 LYS A C 1
ATOM 1748 O O . LYS A 1 216 ? 37.555 -10.030 -30.705 1.00 87.25 216 LYS A O 1
ATOM 1753 N N . GLN A 1 217 ? 38.529 -10.005 -28.692 1.00 85.44 217 GLN A N 1
ATOM 1754 C CA . GLN A 1 217 ? 39.887 -9.762 -29.194 1.00 85.44 217 GLN A CA 1
ATOM 1755 C C . GLN A 1 217 ? 40.431 -10.872 -30.101 1.00 85.44 217 GLN A C 1
ATOM 1757 O O . GLN A 1 217 ? 41.400 -10.636 -30.819 1.00 85.44 217 GLN A O 1
ATOM 1762 N N . THR A 1 218 ? 39.883 -12.085 -30.016 1.00 77.81 218 THR A N 1
ATOM 1763 C CA . THR A 1 218 ? 40.320 -13.220 -30.839 1.00 77.81 218 THR A CA 1
ATOM 1764 C C . THR A 1 218 ? 39.545 -13.269 -32.152 1.00 77.81 218 THR A C 1
ATOM 1766 O O . THR A 1 218 ? 40.145 -13.523 -33.186 1.00 77.81 218 THR A O 1
ATOM 1769 N N . VAL A 1 219 ? 38.244 -12.966 -32.125 1.00 72.62 219 VAL A N 1
ATOM 1770 C CA . VAL A 1 219 ? 37.391 -12.855 -33.319 1.00 72.62 219 VAL A CA 1
ATOM 1771 C C . VAL A 1 219 ? 37.830 -11.684 -34.199 1.00 72.62 219 VAL A C 1
ATOM 1773 O O . VAL A 1 219 ? 37.944 -11.862 -35.403 1.00 72.62 219 VAL A O 1
ATOM 1776 N N . ASP A 1 220 ? 38.206 -10.544 -33.610 1.00 65.69 220 ASP A N 1
ATOM 1777 C CA . ASP A 1 220 ? 38.735 -9.384 -34.351 1.00 65.69 220 ASP A CA 1
ATOM 1778 C C . ASP A 1 220 ? 40.105 -9.651 -35.021 1.00 65.69 220 ASP A C 1
ATOM 1780 O O . ASP A 1 220 ? 40.587 -8.832 -35.799 1.00 65.69 220 ASP A O 1
ATOM 1784 N N . LYS A 1 221 ? 40.761 -10.779 -34.705 1.00 64.62 221 LYS A N 1
ATOM 1785 C CA . LYS A 1 221 ? 42.046 -11.214 -35.286 1.00 64.62 221 LYS A CA 1
ATOM 1786 C C . LYS A 1 221 ? 41.908 -12.348 -36.303 1.00 64.62 221 LYS A C 1
ATOM 1788 O O . LYS A 1 221 ? 42.916 -12.764 -36.871 1.00 64.62 221 LYS A O 1
ATOM 1793 N N . ILE A 1 222 ? 40.704 -12.881 -36.495 1.00 62.56 222 ILE A N 1
ATOM 1794 C CA . ILE A 1 222 ? 40.421 -13.877 -37.526 1.00 62.56 222 ILE A CA 1
ATOM 1795 C C . ILE A 1 222 ? 39.913 -13.089 -38.735 1.00 62.56 222 ILE A C 1
ATOM 1797 O O . ILE A 1 222 ? 38.772 -12.634 -38.739 1.00 62.56 222 ILE A O 1
ATOM 1801 N N . ASP A 1 223 ? 40.791 -12.877 -39.719 1.00 61.66 223 ASP A N 1
ATOM 1802 C CA . ASP A 1 223 ? 40.443 -12.224 -40.986 1.00 61.66 223 ASP A CA 1
ATOM 1803 C C . ASP A 1 223 ? 39.249 -12.941 -41.646 1.00 61.66 223 ASP A C 1
ATOM 1805 O O . ASP A 1 223 ? 39.239 -14.179 -41.710 1.00 61.66 223 ASP A O 1
ATOM 1809 N N . PRO A 1 224 ? 38.249 -12.201 -42.160 1.00 61.81 224 PRO A N 1
ATOM 1810 C CA . PRO A 1 224 ? 37.238 -12.775 -43.027 1.00 61.81 224 PRO A CA 1
ATOM 1811 C C . PRO A 1 224 ? 37.907 -13.084 -44.370 1.00 61.81 224 PRO A C 1
ATOM 1813 O O . PRO A 1 224 ? 38.181 -12.175 -45.153 1.00 61.81 224 PRO A O 1
ATOM 1816 N N . PHE A 1 225 ? 38.215 -14.360 -44.603 1.00 53.66 225 PHE A N 1
ATOM 1817 C CA . PHE A 1 225 ? 38.474 -14.859 -45.954 1.00 53.66 225 PHE A CA 1
ATOM 1818 C C . PHE A 1 225 ? 37.248 -14.652 -46.849 1.00 53.66 225 PHE A C 1
ATOM 1820 O O . PHE A 1 225 ? 36.115 -14.868 -46.354 1.00 53.66 225 PHE A O 1
#

InterPro domains:
  IPR028002 Myb/SANT-like DNA-binding domain 5 [PF13873] (33-110)